Protein AF-0000000066398160 (afdb_homodimer)

InterPro domains:
  IPR003113 Phosphatidylinositol 3-kinase, adaptor-binding domain [PF02192] (33-107)
  IPR003113 Phosphatidylinositol 3-kinase, adaptor-binding domain [PS51544] (16-105)
  IPR003113 Phosphatidylinositol 3-kinase, adaptor-binding domain [SM00143] (31-108)

pLDDT: mean 85.49, std 17.82, range [23.14, 98.69]

Solvent-accessible surface area (backbone atoms only — not comparable to full-atom values): 13060 Å² total; per-residue (Å²): 125,77,83,71,57,43,56,55,59,55,77,72,56,47,78,84,53,63,53,41,68,30,40,36,39,42,82,82,32,39,45,51,75,49,72,39,51,37,78,38,23,45,53,59,47,49,52,54,50,52,65,57,40,65,80,40,85,68,40,86,75,55,74,61,74,84,39,42,37,43,29,30,39,32,60,57,62,39,84,40,75,49,79,68,38,78,46,28,46,58,75,67,46,47,39,50,60,45,38,33,44,41,68,32,73,72,41,50,53,51,48,55,53,53,71,73,94,126,77,82,72,60,43,56,54,60,53,77,73,56,46,78,84,52,63,52,42,68,31,39,36,39,41,81,82,33,39,46,51,74,50,72,38,50,38,76,38,23,46,54,60,48,49,52,54,49,50,64,55,39,66,79,40,87,67,39,85,74,54,74,62,74,84,40,42,37,44,27,31,40,32,60,57,62,38,83,41,77,51,80,68,37,78,44,28,46,61,76,66,46,46,42,51,62,45,39,34,44,41,68,32,72,72,42,50,52,52,47,55,52,53,70,73,93

Radius of gyration: 18.55 Å; Cα contacts (8 Å, |Δi|>4): 364; chains: 2; bounding box: 58×45×45 Å

Structure (mmCIF, N/CA/C/O backbone):
data_AF-0000000066398160-model_v1
#
loop_
_entity.id
_entity.type
_entity.pdbx_description
1 polymer 'Phosphatidylinositol-4,5-bisphosphate 3-kinase catalytic subunit delta'
#
loop_
_atom_site.group_PDB
_atom_site.id
_atom_site.type_symbol
_atom_site.label_atom_id
_atom_site.label_alt_id
_atom_site.label_comp_id
_atom_site.label_asym_id
_atom_site.label_entity_id
_atom_site.label_seq_id
_atom_site.pdbx_PDB_ins_code
_atom_site.Cartn_x
_atom_site.Cartn_y
_atom_site.Cartn_z
_atom_site.occupancy
_atom_site.B_iso_or_equiv
_atom_site.auth_seq_id
_atom_site.auth_comp_id
_atom_site.auth_asym_id
_atom_site.auth_atom_id
_atom_site.pdbx_PDB_model_num
ATOM 1 N N . MET A 1 1 ? -21.719 -19.5 15.914 1 23.14 1 MET A N 1
ATOM 2 C CA . MET A 1 1 ? -21.453 -18.078 15.945 1 23.14 1 MET A CA 1
ATOM 3 C C . MET A 1 1 ? -20.5 -17.672 14.82 1 23.14 1 MET A C 1
ATOM 5 O O . MET A 1 1 ? -19.5 -18.359 14.578 1 23.14 1 MET A O 1
ATOM 9 N N . PRO A 1 2 ? -20.844 -17.047 13.703 1 30.52 2 PRO A N 1
ATOM 10 C CA . PRO A 1 2 ? -19.984 -16.938 12.523 1 30.52 2 PRO A CA 1
ATOM 11 C C . PRO A 1 2 ? -18.594 -16.391 12.852 1 30.52 2 PRO A C 1
ATOM 13 O O . PRO A 1 2 ? -18.422 -15.703 13.859 1 30.52 2 PRO A O 1
ATOM 16 N N . PRO A 1 3 ? -17.516 -17.062 12.641 1 36.56 3 PRO A N 1
ATOM 17 C CA . PRO A 1 3 ? -16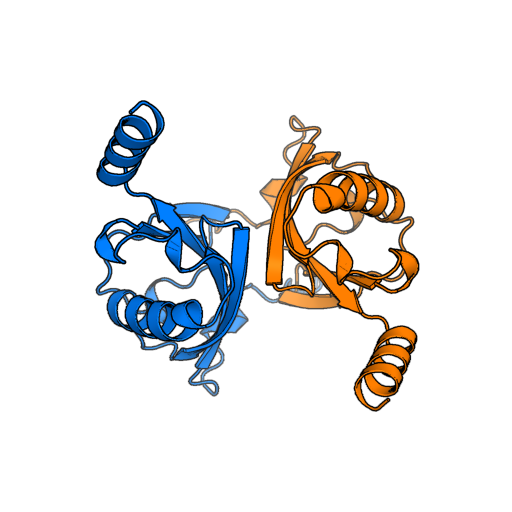.203 -16.594 13.086 1 36.56 3 PRO A CA 1
ATOM 18 C C . PRO A 1 3 ? -16.016 -15.094 12.938 1 36.56 3 PRO A C 1
ATOM 20 O O . PRO A 1 3 ? -16.438 -14.516 11.93 1 36.56 3 PRO A O 1
ATOM 23 N N . GLY A 1 4 ? -16.266 -14.32 13.945 1 35.19 4 GLY A N 1
ATOM 24 C CA . GLY A 1 4 ? -16.234 -12.867 14.086 1 35.19 4 GLY A CA 1
ATOM 25 C C . GLY A 1 4 ? -15.094 -12.211 13.352 1 35.19 4 GLY A C 1
ATOM 26 O O . GLY A 1 4 ? -13.953 -12.68 13.422 1 35.19 4 GLY A O 1
ATOM 27 N N . VAL A 1 5 ? -15.281 -11.797 12.148 1 43.28 5 VAL A N 1
ATOM 28 C CA . VAL A 1 5 ? -14.336 -10.953 11.43 1 43.28 5 VAL A CA 1
ATOM 29 C C . VAL A 1 5 ? -13.672 -9.977 12.398 1 43.28 5 VAL A C 1
ATOM 31 O O . VAL A 1 5 ? -14.359 -9.234 13.109 1 43.28 5 VAL A O 1
ATOM 34 N N . ASP A 1 6 ? -12.734 -10.383 13.133 1 47.34 6 ASP A N 1
ATOM 35 C CA . ASP A 1 6 ? -11.992 -9.445 13.969 1 47.34 6 ASP A CA 1
ATOM 36 C C . ASP A 1 6 ? -11.812 -8.102 13.273 1 47.34 6 ASP A C 1
ATOM 38 O O . ASP A 1 6 ? -11.336 -8.047 12.133 1 47.34 6 ASP A O 1
ATOM 42 N N . CYS A 1 7 ? -12.672 -7.141 13.5 1 51.47 7 CYS A N 1
ATOM 43 C CA . CYS A 1 7 ? -12.844 -5.797 12.961 1 51.47 7 CYS A CA 1
ATOM 44 C C . CYS A 1 7 ? -11.508 -5.066 12.883 1 51.47 7 CYS A C 1
ATOM 46 O O . CY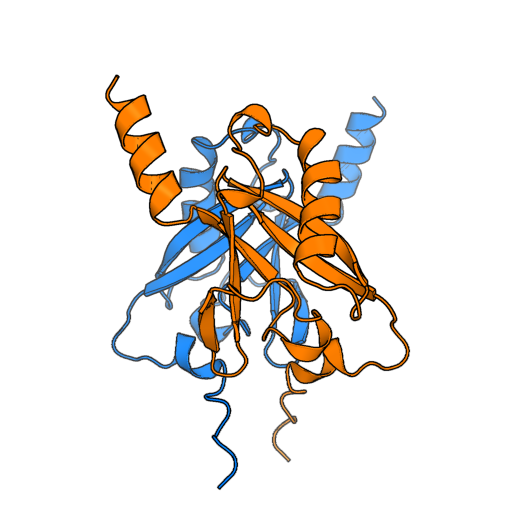S A 1 7 ? -10.648 -5.238 13.75 1 51.47 7 CYS A O 1
ATOM 48 N N . PRO A 1 8 ? -11.156 -4.605 11.688 1 57.38 8 PRO A N 1
ATOM 49 C CA . PRO A 1 8 ? -10.008 -3.723 11.438 1 57.38 8 PRO A CA 1
ATOM 50 C C . PRO A 1 8 ? -9.703 -2.811 12.625 1 57.38 8 PRO A C 1
ATOM 52 O O . PRO A 1 8 ? -8.578 -2.34 12.773 1 57.38 8 PRO A O 1
ATOM 55 N N . MET A 1 9 ? -10.617 -2.764 13.594 1 59.16 9 MET A N 1
ATOM 56 C CA . MET A 1 9 ? -10.492 -1.862 14.734 1 59.16 9 MET A CA 1
ATOM 57 C C . MET A 1 9 ? -9.344 -2.289 15.641 1 59.16 9 MET A C 1
ATOM 59 O O . MET A 1 9 ? -8.805 -1.476 16.391 1 59.16 9 MET A O 1
ATOM 63 N N . GLU A 1 10 ? -8.875 -3.404 15.359 1 64.44 10 GLU A N 1
ATOM 64 C CA . GLU A 1 10 ? -7.902 -3.926 16.312 1 64.44 10 GLU A CA 1
ATOM 65 C C . GLU A 1 10 ? -6.555 -3.232 16.172 1 64.44 10 GLU A C 1
ATOM 67 O O . GLU A 1 10 ? -5.832 -3.043 17.156 1 64.44 10 GLU A O 1
ATOM 72 N N . PHE A 1 11 ? -6.336 -2.684 15.047 1 68.81 11 PHE A N 1
ATOM 73 C CA . PHE A 1 11 ? -5.059 -2.018 14.82 1 68.81 11 PHE A CA 1
ATOM 74 C C . PHE A 1 11 ? -4.93 -0.778 15.695 1 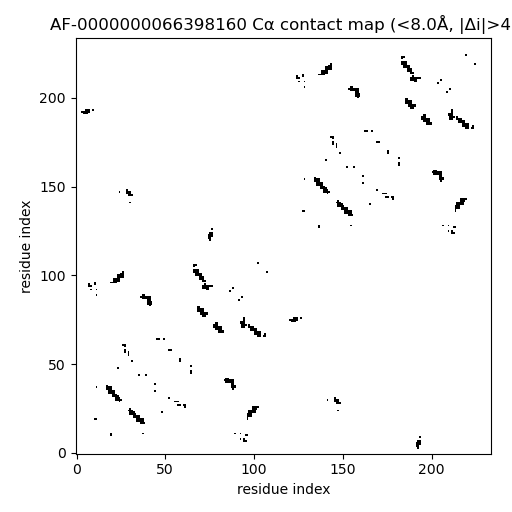68.81 11 PHE A C 1
ATOM 76 O O . PHE A 1 11 ? -3.824 -0.418 16.109 1 68.81 11 PHE A O 1
ATOM 83 N N . TRP A 1 12 ? -6.023 -0.269 15.992 1 77.38 12 TRP A N 1
ATOM 84 C CA . TRP A 1 12 ? -5.969 1.037 16.641 1 77.38 12 TRP A CA 1
ATOM 85 C C . TRP A 1 12 ? -6.352 0.931 18.109 1 77.38 12 TRP A C 1
ATOM 87 O O . TRP A 1 12 ? -6.168 1.882 18.875 1 77.38 12 TRP A O 1
ATOM 97 N N . THR A 1 13 ? -6.816 -0.193 18.422 1 70 13 THR A N 1
ATOM 98 C CA . THR A 1 13 ? -7.32 -0.305 19.781 1 70 13 THR A CA 1
ATOM 99 C C . THR A 1 13 ? -6.289 -0.974 20.688 1 70 13 THR A C 1
ATOM 101 O O . THR A 1 13 ? -6.449 -1.001 21.906 1 70 13 THR A O 1
ATOM 104 N N . LYS A 1 14 ? -5.336 -1.626 20.016 1 61.81 14 LYS A N 1
ATOM 105 C CA . LYS A 1 14 ? -4.418 -2.312 20.922 1 61.81 14 LYS A CA 1
ATOM 106 C C . LYS A 1 14 ? -3.688 -1.322 21.828 1 61.81 14 LYS A C 1
ATOM 108 O O . LYS A 1 14 ? -2.848 -0.551 21.359 1 61.81 14 LYS A O 1
ATOM 113 N N . GLU A 1 15 ? -4.191 -1.085 22.891 1 61.28 15 GLU A N 1
ATOM 114 C CA . GLU A 1 15 ? -3.781 -0.135 23.922 1 61.28 15 GLU A CA 1
ATOM 115 C C . GLU A 1 15 ? -2.289 -0.251 24.219 1 61.28 15 GLU A C 1
ATOM 117 O O . GLU A 1 15 ? -1.632 0.746 24.531 1 61.28 15 GLU A O 1
ATOM 122 N N . GLU A 1 16 ? -1.81 -1.465 23.969 1 64.62 16 GLU A N 1
ATOM 123 C CA . GLU A 1 16 ? -0.437 -1.633 24.438 1 64.62 16 GLU A CA 1
ATOM 124 C C . GLU A 1 16 ? 0.563 -1.104 23.406 1 64.62 16 GLU A C 1
ATOM 126 O O . GLU A 1 16 ? 1.697 -0.767 23.766 1 64.62 16 GLU A O 1
ATOM 131 N N . SER A 1 17 ? 0.017 -0.862 22.25 1 67.38 17 SER A N 1
ATOM 132 C CA . SER A 1 17 ? 1.013 -0.489 21.25 1 67.38 17 SER A CA 1
ATOM 133 C C . SER A 1 17 ? 0.981 1.01 20.969 1 67.38 17 SER A C 1
ATOM 135 O O . SER A 1 17 ? -0.064 1.56 20.609 1 67.38 17 SER A O 1
ATOM 137 N N . GLN A 1 18 ? 2.064 1.646 21.344 1 85.88 18 GLN A N 1
ATOM 138 C CA . GLN A 1 18 ? 2.209 3.084 21.141 1 85.88 18 GLN A CA 1
ATOM 139 C C . GLN A 1 18 ? 2.502 3.404 19.672 1 85.88 18 GLN A C 1
ATOM 141 O O . GLN A 1 18 ? 2.332 4.543 19.234 1 85.88 18 GLN A O 1
ATOM 146 N N . SER A 1 19 ? 2.832 2.383 18.922 1 92.25 19 SER A N 1
ATOM 147 C CA . SER A 1 19 ? 3.152 2.656 17.531 1 92.25 19 SER A CA 1
ATOM 148 C C . SER A 1 19 ? 2.432 1.689 16.594 1 92.25 19 SER A C 1
ATOM 150 O O . SER A 1 19 ? 1.996 0.617 17.016 1 92.25 19 SER A O 1
ATOM 152 N N . VAL A 1 20 ? 2.162 2.117 15.445 1 92.56 20 VAL A N 1
ATOM 153 C CA . VAL A 1 20 ? 1.564 1.32 14.383 1 92.56 20 VAL A CA 1
ATOM 154 C C . VAL A 1 20 ? 2.455 1.363 13.141 1 92.56 20 VAL A C 1
ATOM 156 O O . VAL A 1 20 ? 2.938 2.43 12.758 1 92.56 20 VAL A O 1
ATOM 159 N N . VAL A 1 21 ? 2.678 0.188 12.562 1 94.31 21 VAL A N 1
ATOM 160 C CA . VAL A 1 21 ? 3.447 0.142 11.32 1 94.31 21 VAL A CA 1
ATOM 161 C C . VAL A 1 21 ? 2.576 0.604 10.156 1 94.31 21 VAL A C 1
ATOM 163 O O . VAL A 1 21 ? 1.496 0.057 9.922 1 94.31 21 VAL A O 1
ATOM 166 N N . VAL A 1 22 ? 3.064 1.591 9.445 1 96.12 22 VAL A N 1
ATOM 167 C CA . VAL A 1 22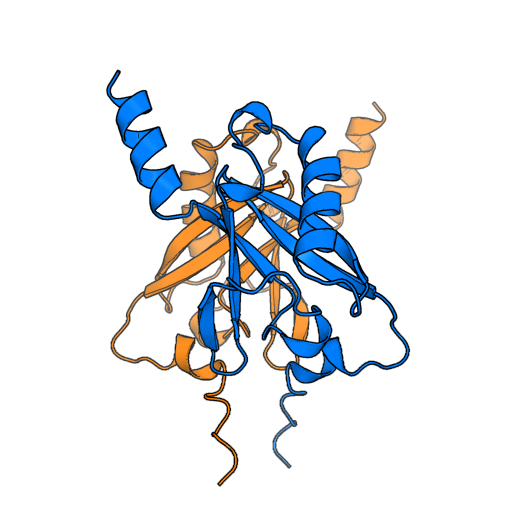 ? 2.264 2.232 8.406 1 96.12 22 VAL A CA 1
ATOM 168 C C . VAL A 1 22 ? 2.963 2.098 7.059 1 96.12 22 VAL A C 1
ATOM 170 O O . VAL A 1 22 ? 4.18 2.27 6.961 1 96.12 22 VAL A O 1
ATOM 173 N N . ASP A 1 23 ? 2.229 1.769 6.008 1 97.19 23 ASP A N 1
ATOM 174 C CA . ASP A 1 23 ? 2.707 1.874 4.633 1 97.19 23 ASP A CA 1
ATOM 175 C C . ASP A 1 23 ? 2.412 3.256 4.055 1 97.19 23 ASP A C 1
ATOM 177 O O . ASP A 1 23 ? 1.266 3.709 4.066 1 97.19 23 ASP A O 1
ATOM 181 N N . PHE A 1 24 ? 3.445 3.85 3.598 1 98.69 24 PHE A N 1
ATOM 182 C CA . PHE A 1 24 ? 3.316 5.133 2.918 1 98.69 24 PHE A CA 1
ATOM 183 C C . PHE A 1 24 ? 3.543 4.977 1.419 1 98.69 24 PHE A C 1
ATOM 185 O O . PHE A 1 24 ? 4.617 4.547 0.989 1 98.69 24 PHE A O 1
ATOM 192 N N . LEU A 1 25 ? 2.557 5.359 0.654 1 98.38 25 LEU A N 1
ATOM 193 C CA . LEU A 1 25 ? 2.682 5.285 -0.798 1 98.38 25 LEU A CA 1
ATOM 194 C C . LEU A 1 25 ? 2.906 6.668 -1.396 1 98.38 25 LEU A C 1
ATOM 196 O O . LEU A 1 25 ? 2.033 7.535 -1.315 1 98.38 25 LEU A O 1
ATOM 200 N N . LEU A 1 26 ? 4.016 6.777 -2.004 1 98.12 26 LEU A N 1
ATOM 201 C CA . LEU A 1 26 ? 4.406 8.07 -2.551 1 98.12 26 LEU A CA 1
ATOM 202 C C . LEU A 1 26 ? 3.977 8.195 -4.008 1 98.12 26 LEU A C 1
ATOM 204 O O . LEU A 1 26 ? 3.863 7.195 -4.715 1 98.12 26 LEU A O 1
ATOM 208 N N . PRO A 1 27 ? 3.803 9.422 -4.43 1 95.56 27 PRO A N 1
ATOM 209 C CA . PRO A 1 27 ? 3.357 9.617 -5.812 1 95.56 27 PRO A CA 1
ATOM 210 C C . PRO A 1 27 ? 4.426 9.234 -6.836 1 95.56 27 PRO A C 1
ATOM 212 O O . PRO A 1 27 ? 4.125 9.102 -8.023 1 95.56 27 PRO A O 1
ATOM 215 N N . THR A 1 28 ? 5.637 8.938 -6.414 1 94.38 28 THR A N 1
ATOM 216 C CA . THR A 1 28 ? 6.742 8.586 -7.297 1 94.38 28 THR A CA 1
ATOM 217 C C . THR A 1 28 ? 6.777 7.086 -7.559 1 94.38 28 THR A C 1
ATOM 219 O O . THR A 1 28 ? 7.617 6.602 -8.32 1 94.38 28 THR A O 1
ATOM 222 N N . GLY A 1 29 ? 5.941 6.363 -6.93 1 95.31 29 GLY A N 1
ATOM 223 C CA . GLY A 1 29 ? 5.914 4.922 -7.102 1 95.31 29 GLY A CA 1
ATOM 224 C C . GLY A 1 29 ? 6.703 4.18 -6.039 1 95.31 29 GLY A C 1
ATOM 225 O O . GLY A 1 29 ? 6.801 2.951 -6.07 1 95.31 29 GLY A O 1
ATOM 226 N N . VAL A 1 30 ? 7.324 4.887 -5.125 1 97.44 30 VAL A N 1
ATOM 227 C CA . VAL A 1 30 ? 8.078 4.34 -4.004 1 97.44 30 VAL A CA 1
ATOM 228 C C . VAL A 1 30 ? 7.18 4.223 -2.779 1 97.44 30 VAL A C 1
ATOM 230 O O . VAL A 1 30 ? 6.316 5.078 -2.551 1 97.44 30 VAL A O 1
ATOM 233 N N . TYR A 1 31 ? 7.398 3.203 -1.985 1 97.94 31 TYR A N 1
ATOM 234 C CA . TYR A 1 31 ? 6.684 3.16 -0.714 1 97.94 31 TYR A CA 1
ATOM 235 C C . TYR A 1 31 ? 7.641 2.896 0.441 1 97.94 31 TYR A C 1
ATOM 237 O O . TYR A 1 31 ? 8.719 2.334 0.244 1 97.94 31 TYR A O 1
ATOM 245 N N . LEU A 1 32 ? 7.316 3.379 1.595 1 97.88 32 LEU A N 1
ATOM 246 C CA . LEU A 1 32 ? 8.047 3.172 2.842 1 97.88 32 LEU A CA 1
ATOM 247 C C . LEU A 1 32 ? 7.152 2.512 3.889 1 97.88 32 LEU A C 1
ATOM 249 O O . LEU A 1 32 ? 5.926 2.631 3.83 1 97.88 32 LEU A O 1
ATOM 253 N N . ASN A 1 33 ? 7.711 1.779 4.742 1 97.06 33 ASN A N 1
ATOM 254 C CA . ASN A 1 33 ? 7.035 1.047 5.812 1 97.06 33 ASN A CA 1
ATOM 255 C C . ASN A 1 33 ? 7.762 1.206 7.145 1 97.06 33 ASN A C 1
ATOM 257 O O . ASN A 1 33 ? 8.859 0.682 7.324 1 97.06 33 ASN A O 1
ATOM 261 N N . PHE A 1 34 ? 7.156 1.971 8.086 1 96.5 34 PHE A N 1
ATOM 262 C CA . PHE A 1 34 ? 7.832 2.178 9.359 1 96.5 34 PHE A CA 1
ATOM 263 C C . PHE A 1 34 ? 6.828 2.498 10.461 1 96.5 34 PHE A C 1
ATOM 265 O O . PHE A 1 34 ? 5.688 2.869 10.18 1 96.5 34 PHE A O 1
ATOM 272 N N . PRO A 1 35 ? 7.211 2.277 11.68 1 96.12 35 PRO A N 1
ATOM 273 C CA . PRO A 1 35 ? 6.309 2.557 12.797 1 96.12 35 PRO A CA 1
ATOM 274 C C . PRO A 1 35 ? 6.074 4.051 13.008 1 96.12 35 PRO A C 1
ATOM 276 O O . PRO A 1 35 ? 6.988 4.855 12.82 1 96.12 35 PRO A O 1
ATOM 279 N N . VAL A 1 36 ? 4.883 4.41 13.359 1 95.81 36 VAL A N 1
ATOM 280 C CA . VAL A 1 36 ? 4.469 5.77 13.695 1 95.81 36 VAL A CA 1
ATOM 281 C C . VAL A 1 36 ? 3.674 5.762 15 1 95.81 36 VAL A C 1
ATOM 283 O O . VAL A 1 36 ? 2.883 4.848 15.242 1 95.81 36 VAL A O 1
ATOM 286 N N . SER A 1 37 ? 3.904 6.742 15.734 1 94.5 37 SER A N 1
ATOM 287 C CA . SER A 1 37 ? 3.084 6.867 16.938 1 94.5 37 SER A CA 1
ATOM 288 C C . SER A 1 37 ? 1.609 7.035 16.578 1 94.5 37 SER A C 1
ATOM 290 O O . SER A 1 37 ? 1.261 7.84 15.711 1 94.5 37 SER A O 1
ATOM 292 N N . ARG A 1 38 ? 0.758 6.336 17.312 1 92.94 38 ARG A N 1
ATOM 293 C CA . ARG A 1 38 ? -0.679 6.461 17.094 1 92.94 38 ARG A CA 1
ATOM 294 C C . ARG A 1 38 ? -1.166 7.863 17.438 1 92.94 38 ARG A C 1
ATOM 296 O O . ARG A 1 38 ? -2.166 8.336 16.891 1 92.94 38 ARG A O 1
ATOM 303 N N . ASN A 1 39 ? -0.384 8.539 18.281 1 94 39 ASN A N 1
ATOM 304 C CA . ASN A 1 39 ? -0.779 9.859 18.766 1 94 39 ASN A CA 1
ATOM 305 C C . ASN A 1 39 ? -0.191 10.977 17.906 1 94 39 ASN A C 1
ATOM 307 O O . ASN A 1 39 ? -0.471 12.156 18.141 1 94 39 ASN A O 1
ATOM 311 N N . ALA A 1 40 ? 0.604 10.609 16.906 1 96.5 40 ALA A N 1
ATOM 312 C CA . ALA A 1 40 ? 1.174 11.633 16.031 1 96.5 40 ALA A CA 1
ATOM 313 C C . ALA A 1 40 ? 0.109 12.219 15.109 1 96.5 40 ALA A C 1
ATOM 315 O O . ALA A 1 40 ? -0.757 11.492 14.617 1 96.5 40 ALA A O 1
ATOM 316 N N . ASN A 1 41 ? 0.164 13.461 14.914 1 98.12 41 ASN A N 1
ATOM 317 C CA . ASN A 1 41 ? -0.723 14.055 13.922 1 98.12 41 ASN A CA 1
ATOM 318 C C . ASN A 1 41 ? -0.129 13.969 12.516 1 98.12 41 ASN A C 1
ATOM 320 O O . ASN A 1 41 ? 1.039 13.617 12.352 1 98.12 41 ASN A O 1
ATOM 324 N N . LEU A 1 42 ? -0.88 14.336 11.539 1 98.5 42 LEU A N 1
ATOM 325 C CA . LEU A 1 42 ? -0.498 14.133 10.148 1 98.5 42 LEU A CA 1
ATOM 326 C C . LEU A 1 42 ? 0.668 15.039 9.766 1 98.5 42 LEU A C 1
ATOM 328 O O . LEU A 1 42 ? 1.514 14.656 8.953 1 98.5 42 LEU A O 1
ATOM 332 N N . SER A 1 43 ? 0.733 16.172 10.367 1 98.31 43 SER A N 1
ATOM 333 C CA . SER A 1 43 ? 1.834 17.078 10.086 1 98.31 43 SER A CA 1
ATOM 334 C C . SER A 1 43 ? 3.166 16.516 10.555 1 98.31 43 SER A C 1
ATOM 336 O O . SER A 1 43 ? 4.16 16.547 9.828 1 98.31 43 SER A O 1
ATOM 338 N N . THR A 1 44 ? 3.143 15.992 11.75 1 98.25 44 THR A N 1
ATOM 339 C CA . THR A 1 44 ? 4.34 15.359 12.297 1 98.25 44 THR A CA 1
ATOM 340 C C . THR A 1 44 ? 4.723 14.133 11.484 1 98.25 44 THR A C 1
ATOM 342 O O . THR A 1 44 ? 5.902 13.898 11.219 1 98.25 44 THR A O 1
ATOM 345 N N . ILE A 1 45 ? 3.756 13.391 11.094 1 98.44 45 ILE A N 1
ATOM 346 C CA . ILE A 1 45 ? 3.992 12.18 10.312 1 98.44 45 ILE A CA 1
ATOM 347 C C . ILE A 1 45 ? 4.613 12.547 8.969 1 98.44 45 ILE A C 1
ATOM 349 O O . ILE A 1 45 ? 5.531 11.875 8.5 1 98.44 45 ILE A O 1
ATOM 353 N N . LYS A 1 46 ? 4.07 13.523 8.438 1 98.31 46 LYS A N 1
ATOM 354 C CA . LYS A 1 46 ? 4.613 13.984 7.16 1 98.31 46 LYS A CA 1
ATOM 355 C C . LYS A 1 46 ? 6.086 14.359 7.293 1 98.31 46 LYS A C 1
ATOM 357 O O . LYS A 1 46 ? 6.887 14.062 6.406 1 98.31 46 LYS A O 1
ATOM 362 N N . GLN A 1 47 ? 6.484 14.992 8.375 1 97.94 47 GLN A N 1
ATOM 363 C CA . GLN A 1 47 ? 7.871 15.367 8.625 1 97.94 47 GLN A CA 1
ATOM 364 C C . GLN A 1 47 ? 8.766 14.133 8.703 1 97.94 47 GLN A C 1
ATOM 366 O O . GLN A 1 47 ? 9.844 14.094 8.109 1 97.94 47 GLN A O 1
ATOM 371 N N . VAL A 1 48 ? 8.367 13.188 9.406 1 98.31 48 VAL A N 1
ATOM 372 C CA . VAL A 1 48 ? 9.133 11.953 9.547 1 98.31 48 VAL A CA 1
ATOM 373 C C . VAL A 1 48 ? 9.242 11.258 8.188 1 98.31 48 VAL A C 1
ATOM 375 O O . VAL A 1 48 ? 10.305 10.758 7.824 1 98.31 48 VAL A O 1
ATOM 378 N N . LEU A 1 49 ? 8.156 11.227 7.473 1 98.62 49 LEU A N 1
ATOM 379 C CA . LEU A 1 49 ? 8.125 10.594 6.156 1 98.62 49 LEU A CA 1
ATOM 380 C C . LEU A 1 49 ? 9.125 11.258 5.215 1 98.62 49 LEU A C 1
ATOM 382 O O . LEU A 1 49 ? 9.867 10.57 4.504 1 98.62 49 LEU A O 1
ATOM 386 N N . TRP A 1 50 ? 9.148 12.516 5.23 1 98.44 50 TRP A N 1
ATOM 387 C CA . TRP A 1 50 ? 10.055 13.227 4.328 1 98.44 50 TRP A CA 1
ATOM 388 C C . TRP A 1 50 ? 11.508 12.992 4.715 1 98.44 50 TRP A C 1
ATOM 390 O O . TRP A 1 50 ? 12.375 12.883 3.85 1 98.44 50 TRP A O 1
ATOM 400 N N . HIS A 1 51 ? 11.758 12.953 5.977 1 98.25 51 HIS A N 1
ATOM 401 C CA . HIS A 1 51 ? 13.109 12.656 6.453 1 98.25 51 HIS A CA 1
ATOM 402 C C . HIS A 1 51 ? 13.578 11.297 5.957 1 98.25 51 HIS A C 1
ATOM 404 O O . HIS A 1 51 ? 14.727 11.156 5.523 1 98.25 51 HIS A O 1
ATOM 410 N N . ARG A 1 52 ? 12.727 10.367 5.906 1 97.5 52 ARG A N 1
ATOM 411 C CA . ARG A 1 52 ? 13.078 9.016 5.473 1 97.5 52 ARG A CA 1
ATOM 412 C C . ARG A 1 52 ? 13.125 8.93 3.951 1 97.5 52 ARG A C 1
ATOM 414 O O . ARG A 1 52 ? 13.984 8.242 3.391 1 97.5 52 ARG A O 1
ATOM 421 N N . ALA A 1 53 ? 12.195 9.609 3.352 1 97.69 53 ALA A N 1
ATOM 422 C CA . ALA A 1 53 ? 12.086 9.57 1.896 1 97.69 53 ALA A CA 1
ATOM 423 C C . ALA A 1 53 ? 13.352 10.125 1.237 1 97.69 53 ALA A C 1
ATOM 425 O O . ALA A 1 53 ? 13.695 9.734 0.117 1 97.69 53 ALA A O 1
ATOM 426 N N . GLN A 1 54 ? 14 10.961 1.968 1 96.06 54 GLN A N 1
ATOM 427 C CA . GLN A 1 54 ? 15.172 11.609 1.401 1 96.06 54 GLN A CA 1
ATOM 428 C C . GLN A 1 54 ? 16.25 10.586 1.051 1 96.06 54 GLN A C 1
ATOM 430 O O . GLN A 1 54 ? 17.125 10.852 0.218 1 96.06 54 GLN A O 1
ATOM 435 N N . TYR A 1 55 ? 16.219 9.383 1.528 1 95.56 55 TYR A N 1
ATOM 436 C CA . TYR A 1 55 ? 17.219 8.344 1.297 1 95.56 55 TYR A CA 1
ATOM 437 C C . TYR A 1 55 ? 16.719 7.34 0.264 1 95.56 55 TYR A C 1
ATOM 439 O O . TYR A 1 55 ? 17.422 6.371 -0.05 1 95.56 55 TYR A O 1
ATOM 447 N N . GLU A 1 56 ? 15.531 7.531 -0.2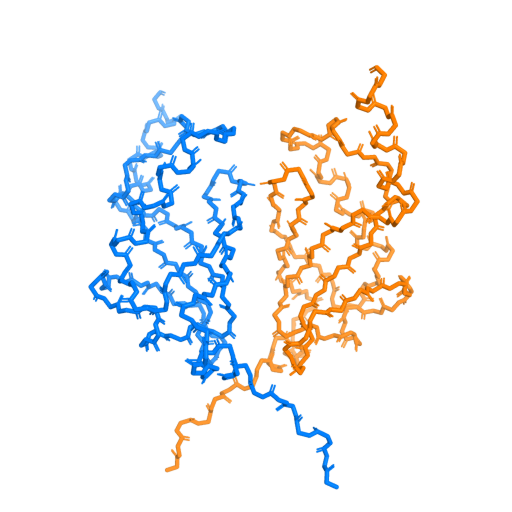81 1 93.88 56 GLU A N 1
ATOM 448 C CA . GLU A 1 56 ? 14.93 6.625 -1.255 1 93.88 56 GLU A CA 1
ATOM 449 C C . GLU A 1 56 ? 15.172 7.109 -2.682 1 93.88 56 GLU A C 1
ATOM 451 O O . GLU A 1 56 ? 15.328 8.312 -2.92 1 93.88 56 GLU A O 1
ATOM 456 N N . PRO A 1 57 ? 15.148 6.172 -3.543 1 90.5 57 PRO A N 1
ATOM 457 C CA . PRO A 1 57 ? 15.203 6.586 -4.945 1 90.5 57 PRO A CA 1
ATOM 458 C C . PRO A 1 57 ? 14.055 7.52 -5.328 1 90.5 57 PRO A C 1
ATOM 460 O O . PRO A 1 57 ? 12.961 7.426 -4.758 1 90.5 57 PRO A O 1
ATOM 463 N N . LEU A 1 58 ? 14.359 8.5 -6.195 1 92.5 58 LEU A N 1
ATOM 464 C CA . LEU A 1 58 ? 13.367 9.375 -6.812 1 92.5 58 LEU A CA 1
ATOM 465 C C . LEU A 1 58 ? 12.891 10.438 -5.832 1 92.5 58 LEU A C 1
ATOM 467 O O . LEU A 1 58 ? 11.875 11.094 -6.066 1 92.5 58 LEU A O 1
ATOM 471 N N . PHE A 1 59 ? 13.617 10.625 -4.785 1 94.5 59 PHE A N 1
ATOM 472 C CA . PHE A 1 59 ? 13.234 11.68 -3.855 1 94.5 59 PHE A CA 1
ATOM 473 C C . PHE A 1 59 ? 13.219 13.031 -4.547 1 94.5 59 PHE A C 1
ATOM 475 O O . PHE A 1 59 ? 12.383 13.883 -4.246 1 94.5 59 PHE A O 1
ATOM 482 N N . HIS A 1 60 ? 14.086 13.141 -5.453 1 94.31 60 HIS A N 1
ATOM 483 C CA . HIS A 1 60 ? 14.25 14.422 -6.125 1 94.31 60 HIS A CA 1
ATOM 484 C C . HIS A 1 60 ? 13.008 14.781 -6.934 1 94.31 60 HIS A C 1
ATOM 486 O O . HIS A 1 60 ? 12.844 15.93 -7.355 1 94.31 60 HIS A O 1
ATOM 492 N N . MET A 1 61 ? 12.18 13.836 -7.168 1 93.19 61 MET A N 1
ATOM 493 C CA . MET A 1 61 ? 10.961 14.078 -7.938 1 93.19 61 MET A CA 1
ATOM 494 C C . MET A 1 61 ? 9.852 14.625 -7.047 1 93.19 61 MET A C 1
ATOM 496 O O . MET A 1 61 ? 8.828 15.094 -7.539 1 93.19 61 MET A O 1
ATOM 500 N N . LEU A 1 62 ? 9.977 14.547 -5.777 1 94.06 62 LEU A N 1
ATOM 501 C CA . LEU A 1 62 ? 8.969 15.023 -4.844 1 94.06 62 LEU A CA 1
ATOM 502 C C . LEU A 1 62 ? 9.078 16.531 -4.648 1 94.06 62 LEU A C 1
ATOM 504 O O . LEU A 1 62 ? 10.188 17.078 -4.582 1 94.06 62 LEU A O 1
ATOM 508 N N . SER A 1 63 ? 7.965 17.078 -4.617 1 94.19 63 SER A N 1
ATOM 509 C CA . SER A 1 63 ? 7.898 18.469 -4.207 1 94.19 63 SER A CA 1
ATOM 510 C C . SER A 1 63 ? 7.898 18.609 -2.689 1 94.19 63 SER A C 1
ATOM 512 O O . SER A 1 63 ? 8.188 17.641 -1.978 1 94.19 63 SER A O 1
ATOM 514 N N . ASP A 1 64 ? 7.637 19.828 -2.273 1 95 64 ASP A N 1
ATOM 515 C CA . ASP A 1 64 ? 7.555 20.062 -0.836 1 95 64 ASP A CA 1
ATOM 516 C C . ASP A 1 64 ? 6.344 19.359 -0.232 1 95 64 ASP A C 1
ATOM 518 O O . ASP A 1 64 ? 5.328 19.172 -0.903 1 95 64 ASP A O 1
ATOM 522 N N . PRO A 1 65 ? 6.418 19.031 1.06 1 96.38 65 PRO A N 1
ATOM 523 C CA . PRO A 1 65 ? 5.316 18.312 1.72 1 96.38 65 PRO A CA 1
ATOM 524 C C . PRO A 1 65 ? 3.977 19.031 1.553 1 96.38 65 PRO A C 1
ATOM 526 O O . PRO A 1 65 ? 2.93 18.375 1.492 1 96.38 65 PRO A O 1
ATOM 529 N N . GLU A 1 66 ? 4.008 20.297 1.42 1 94.88 66 GLU A N 1
ATOM 530 C CA . GLU A 1 66 ? 2.777 21.078 1.332 1 94.88 66 GLU A CA 1
ATOM 531 C C . GLU A 1 66 ? 2.049 20.812 0.017 1 94.88 66 GLU A C 1
ATOM 533 O O . GLU A 1 66 ? 0.852 21.078 -0.1 1 94.88 66 GLU A O 1
ATOM 538 N N . ALA A 1 67 ? 2.713 20.344 -0.886 1 95.88 67 ALA A N 1
ATOM 539 C CA . ALA A 1 67 ? 2.143 20.078 -2.203 1 95.88 67 ALA A CA 1
ATOM 540 C C . ALA A 1 67 ? 1.336 18.781 -2.195 1 95.88 67 ALA A C 1
ATOM 542 O O . ALA A 1 67 ? 0.653 18.469 -3.172 1 95.88 67 ALA A O 1
ATOM 543 N N . TYR A 1 68 ? 1.359 18.094 -1.081 1 97.44 68 TYR A N 1
ATOM 544 C CA . TYR A 1 68 ? 0.732 16.781 -1.034 1 97.44 68 TYR A CA 1
ATOM 545 C C . TYR A 1 68 ? -0.238 16.672 0.137 1 97.44 68 TYR A C 1
ATOM 547 O O . TYR A 1 68 ? -0.111 17.406 1.121 1 97.44 68 TYR A O 1
ATOM 555 N N . VAL A 1 69 ? -1.176 15.805 -0.035 1 97.94 69 VAL A N 1
ATOM 556 C CA . VAL A 1 69 ? -2.125 15.469 1.021 1 97.94 69 VAL A CA 1
ATOM 557 C C . VAL A 1 69 ? -2.201 13.953 1.188 1 97.94 69 VAL A C 1
ATOM 559 O O . VAL A 1 69 ? -2.107 13.211 0.208 1 97.94 69 VAL A O 1
ATOM 562 N N . PHE A 1 70 ? -2.326 13.5 2.404 1 98.5 70 PHE A N 1
ATOM 563 C CA . PHE A 1 70 ? -2.537 12.07 2.648 1 98.5 70 PHE A CA 1
ATOM 564 C C . PHE A 1 70 ? -3.957 11.664 2.277 1 98.5 70 PHE A C 1
ATOM 566 O O . PHE A 1 70 ? -4.906 12.422 2.506 1 98.5 70 PHE A O 1
ATOM 573 N N . THR A 1 71 ? -4.09 10.492 1.772 1 97.94 71 THR A N 1
ATOM 574 C CA . THR A 1 71 ? -5.379 9.82 1.617 1 97.94 71 THR A CA 1
ATOM 575 C C . THR A 1 71 ? -5.355 8.445 2.27 1 97.94 71 THR A C 1
ATOM 577 O O . THR A 1 71 ? -4.289 7.848 2.436 1 97.94 71 THR A O 1
ATOM 580 N N . CYS A 1 72 ? -6.477 8.047 2.707 1 95.69 72 CYS A N 1
ATOM 581 C CA . CYS A 1 72 ? -6.617 6.703 3.258 1 95.69 72 CYS A CA 1
ATOM 582 C C . CYS A 1 72 ? -8 6.137 2.971 1 95.69 72 CYS A C 1
ATOM 584 O O . CYS A 1 72 ? -8.883 6.852 2.48 1 95.69 72 CYS A O 1
ATOM 586 N N . VAL A 1 73 ? -8.07 4.891 3.078 1 91.5 73 VAL A N 1
ATOM 587 C CA . VAL A 1 73 ? -9.383 4.246 3.057 1 91.5 73 VAL A CA 1
ATOM 588 C C . VAL A 1 73 ? -9.984 4.254 4.461 1 91.5 73 VAL A C 1
ATOM 590 O O . VAL A 1 73 ? -9.391 3.715 5.398 1 91.5 73 VAL A O 1
ATOM 593 N N . ASN A 1 74 ? -11.039 4.832 4.57 1 89.25 74 ASN A N 1
ATOM 594 C CA . ASN A 1 74 ? -11.656 4.953 5.883 1 89.25 74 ASN A CA 1
ATOM 595 C C . ASN A 1 74 ? -12.438 3.693 6.258 1 89.25 74 ASN A C 1
ATOM 597 O O . ASN A 1 74 ? -12.414 2.707 5.52 1 89.25 74 ASN A O 1
ATOM 601 N N . GLN A 1 75 ? -13.117 3.729 7.316 1 83.44 75 GLN A N 1
ATOM 602 C CA . GLN A 1 75 ? -13.781 2.557 7.875 1 83.44 75 GLN A CA 1
ATOM 603 C C . GLN A 1 75 ? -15.016 2.18 7.055 1 83.44 75 GLN A C 1
ATOM 605 O O . GLN A 1 75 ? -15.523 1.064 7.172 1 83.44 75 GLN A O 1
ATOM 610 N N . THR A 1 76 ? -15.461 3.137 6.203 1 80.5 76 THR A N 1
ATOM 611 C CA . THR A 1 76 ? -16.578 2.852 5.309 1 80.5 76 THR A CA 1
ATOM 612 C C . THR A 1 76 ? -16.078 2.422 3.934 1 80.5 76 THR A C 1
ATOM 614 O O . THR A 1 76 ? -16.844 2.412 2.965 1 80.5 76 THR A O 1
ATOM 617 N N . ALA A 1 77 ? -14.734 2.186 3.85 1 78.44 77 ALA A N 1
ATOM 618 C CA . ALA A 1 77 ? -14.094 1.698 2.631 1 78.44 77 ALA A CA 1
ATOM 619 C C . ALA A 1 77 ? -14.133 2.754 1.53 1 78.44 77 ALA A C 1
ATOM 621 O O . ALA A 1 77 ? -14.273 2.424 0.351 1 78.44 77 ALA A O 1
ATOM 622 N N . GLU A 1 78 ? -14.117 3.922 1.932 1 87.25 78 GLU A N 1
ATOM 623 C CA . GLU A 1 78 ? -14.039 5.039 0.997 1 87.25 78 GLU A CA 1
ATOM 624 C C . GLU A 1 78 ? -12.672 5.715 1.055 1 87.25 78 GLU A C 1
ATOM 626 O O . GLU A 1 78 ? -12.07 5.809 2.123 1 87.25 78 GLU A O 1
ATOM 631 N N . GLN A 1 79 ? -12.297 6.086 -0.122 1 90.31 79 GLN A N 1
ATOM 632 C CA . GLN A 1 79 ? -11.078 6.895 -0.163 1 90.31 79 GLN A CA 1
ATOM 633 C C . GLN A 1 79 ? -11.336 8.297 0.385 1 90.31 79 GLN A C 1
ATOM 635 O O . GLN A 1 79 ? -12.289 8.961 -0.021 1 90.31 79 GLN A O 1
ATOM 640 N N . GLN A 1 80 ? -10.453 8.727 1.314 1 95.25 80 GLN A N 1
ATOM 641 C CA . GLN A 1 80 ? -10.625 10.031 1.943 1 95.25 80 GLN A CA 1
ATOM 642 C C . GLN A 1 80 ? -9.328 10.836 1.901 1 95.25 80 GLN A C 1
ATOM 644 O O . GLN A 1 80 ? -8.25 10.305 2.188 1 95.25 80 GLN A O 1
ATOM 649 N N . GLU A 1 81 ? -9.477 12.086 1.502 1 97 81 GLU A N 1
ATOM 650 C CA . GLU A 1 81 ? -8.359 13.016 1.612 1 97 81 GLU A CA 1
ATOM 651 C C . GLU A 1 81 ? -8.289 13.641 3.002 1 97 81 GLU A C 1
ATOM 653 O O . GLU A 1 81 ? -9.297 14.133 3.514 1 97 81 GLU A O 1
ATOM 658 N N . LEU A 1 82 ? -7.18 13.648 3.586 1 97.81 82 LEU A N 1
ATOM 659 C CA . LEU A 1 82 ? -7.008 14.117 4.957 1 97.81 82 LEU A C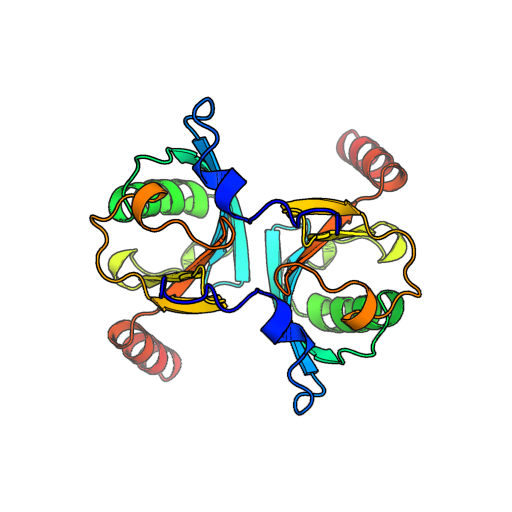A 1
ATOM 660 C C . LEU A 1 82 ? -6.43 15.531 4.977 1 97.81 82 LEU A C 1
ATOM 662 O O . LEU A 1 82 ? -5.238 15.719 5.227 1 97.81 82 LEU A O 1
ATOM 666 N N . GLU A 1 83 ? -7.266 16.469 4.836 1 96.69 83 GLU A N 1
ATOM 667 C CA . GLU A 1 83 ? -6.859 17.875 4.699 1 96.69 83 GLU A CA 1
ATOM 668 C C . GLU A 1 83 ? -6.41 18.453 6.039 1 96.69 83 GLU A C 1
ATOM 670 O O . GLU A 1 83 ? -5.461 19.234 6.094 1 96.69 83 GLU A O 1
ATOM 675 N N . ASP A 1 84 ? -7.145 18.062 7.082 1 97.81 84 ASP A N 1
ATOM 676 C CA . ASP A 1 84 ? -6.789 18.547 8.406 1 97.81 84 ASP A CA 1
ATOM 677 C C . ASP A 1 84 ? -5.59 17.797 8.969 1 97.81 84 ASP A C 1
ATOM 679 O O . ASP A 1 84 ? -5.746 16.75 9.594 1 97.81 84 ASP A O 1
ATOM 683 N N . GLU A 1 85 ? -4.492 18.391 8.906 1 97.94 85 GLU A N 1
ATOM 684 C CA . GLU A 1 85 ? -3.25 17.688 9.234 1 97.94 85 GLU A CA 1
ATOM 685 C C . GLU A 1 85 ? -2.953 17.766 10.727 1 97.94 85 GLU A C 1
ATOM 687 O O . GLU A 1 85 ? -1.92 17.266 11.188 1 97.94 85 GLU A O 1
ATOM 692 N N . GLN A 1 86 ? -3.824 18.375 11.5 1 97.62 86 GLN A N 1
ATOM 693 C CA . GLN A 1 86 ? -3.65 18.406 12.945 1 97.62 86 GLN A CA 1
ATOM 694 C C . GLN A 1 86 ? -4.316 17.203 13.609 1 97.62 86 GLN A C 1
ATOM 696 O O . GLN A 1 86 ? -4.152 16.984 14.805 1 97.62 86 GLN A O 1
ATOM 701 N N . ARG A 1 87 ? -4.965 16.422 12.836 1 97.75 87 ARG A N 1
ATOM 702 C CA . ARG A 1 87 ? -5.617 15.227 13.375 1 97.75 87 ARG A CA 1
ATOM 703 C C . ARG A 1 87 ? -4.598 14.133 13.688 1 97.75 87 ARG A C 1
ATOM 705 O O . ARG A 1 87 ? -3.65 13.93 12.922 1 97.75 87 ARG A O 1
ATOM 712 N N . ARG A 1 88 ? -4.848 13.477 14.773 1 96.19 88 ARG A N 1
ATOM 713 C CA . ARG A 1 88 ? -3.998 12.359 15.172 1 96.19 88 ARG A CA 1
ATOM 714 C C . ARG A 1 88 ? -4.375 11.094 14.414 1 96.19 88 ARG A C 1
ATOM 716 O O . ARG A 1 88 ? -5.543 10.898 14.055 1 96.19 88 ARG A O 1
ATOM 723 N N . LEU A 1 89 ? -3.393 10.25 14.188 1 95.56 89 LEU A N 1
ATOM 724 C CA . LEU A 1 89 ? -3.594 9.008 13.461 1 95.56 89 LEU A CA 1
ATOM 725 C C . LEU A 1 89 ? -4.656 8.148 14.141 1 95.56 89 LEU A C 1
ATOM 727 O O . LEU A 1 89 ? -5.504 7.555 13.469 1 95.56 89 LEU A O 1
ATOM 731 N N . CYS A 1 90 ? -4.656 8.102 15.492 1 92.5 90 CYS A N 1
ATOM 732 C CA . CYS A 1 90 ? -5.594 7.266 16.234 1 92.5 90 CYS A CA 1
ATOM 733 C C . CYS A 1 90 ? -7.012 7.82 16.141 1 92.5 90 CYS A C 1
ATOM 735 O O . CYS A 1 90 ? -7.984 7.09 16.344 1 92.5 90 CYS A O 1
ATOM 737 N N . ASP A 1 91 ? -7.152 9.062 15.898 1 93.38 91 ASP A N 1
ATOM 738 C CA . ASP A 1 91 ? -8.461 9.672 15.719 1 93.38 91 ASP A CA 1
ATOM 739 C C . ASP A 1 91 ? -9 9.43 14.305 1 93.38 91 ASP A C 1
ATOM 741 O O . ASP A 1 91 ? -10.203 9.258 14.117 1 93.38 91 ASP A O 1
ATOM 745 N N . ILE A 1 92 ? -8.133 9.469 13.375 1 94.62 92 ILE A N 1
ATOM 746 C CA . ILE A 1 92 ? -8.5 9.219 11.984 1 94.62 92 ILE A CA 1
ATOM 747 C C . ILE A 1 92 ? -8.898 7.758 11.812 1 94.62 92 ILE A C 1
ATOM 749 O O . ILE A 1 92 ? -9.898 7.453 11.156 1 94.62 92 ILE A O 1
ATOM 753 N N . GLN A 1 93 ? -8.141 6.812 12.305 1 91.69 93 GLN A N 1
ATOM 754 C CA . GLN A 1 93 ? -8.344 5.367 12.297 1 91.69 93 GLN A CA 1
ATOM 755 C C . GLN A 1 93 ? -8.633 4.863 10.891 1 91.69 93 GLN A C 1
ATOM 757 O O . GLN A 1 93 ? -9.719 4.355 10.617 1 91.69 93 GLN A O 1
ATOM 762 N N . PRO A 1 94 ? -7.613 4.949 10 1 92.12 94 PRO A N 1
ATOM 763 C CA . PRO A 1 94 ? -7.82 4.348 8.68 1 92.12 94 PRO A CA 1
ATOM 764 C C . PRO A 1 94 ? -8.219 2.875 8.758 1 92.12 94 PRO A C 1
ATOM 766 O O . PRO A 1 94 ? -7.914 2.203 9.75 1 92.12 94 PRO A O 1
ATOM 769 N N . PHE A 1 95 ? -8.875 2.338 7.824 1 89 95 PHE A N 1
ATOM 770 C CA . PHE A 1 95 ? -9.281 0.937 7.785 1 89 95 PHE A CA 1
ATOM 771 C C . PHE A 1 95 ? -8.07 0.02 7.93 1 89 95 PHE A C 1
ATOM 773 O O . PHE A 1 95 ? -8.133 -0.998 8.625 1 89 95 PHE A O 1
ATOM 780 N N . LEU A 1 96 ? -7.082 0.308 7.254 1 89.56 96 LEU A N 1
ATOM 781 C CA . LEU A 1 96 ? -5.742 -0.252 7.398 1 89.56 96 LEU A CA 1
ATOM 782 C C . LEU A 1 96 ? -4.703 0.854 7.535 1 89.56 96 LEU A C 1
ATOM 784 O O . LEU A 1 96 ? -4.934 1.987 7.109 1 89.56 96 LEU A O 1
ATOM 788 N N . PRO A 1 97 ? -3.615 0.562 8.133 1 92.94 97 PRO A N 1
ATOM 789 C CA . PRO A 1 97 ? -2.576 1.582 8.305 1 92.94 97 PRO A CA 1
ATOM 790 C C . PRO A 1 97 ? -1.786 1.839 7.023 1 92.94 97 PRO A C 1
ATOM 792 O O . PRO A 1 97 ? -0.593 1.533 6.957 1 92.94 97 PRO A O 1
ATOM 795 N N . VAL A 1 98 ? -2.416 2.41 6.062 1 95.44 98 VAL A N 1
ATOM 796 C CA . VAL A 1 98 ? -1.844 2.793 4.773 1 95.44 98 VAL A CA 1
ATOM 797 C C . VAL A 1 98 ? -2.236 4.23 4.441 1 95.44 98 VAL A C 1
ATOM 799 O O . VAL A 1 98 ? -3.418 4.582 4.473 1 95.44 98 VAL A O 1
ATOM 802 N N . LEU A 1 99 ? -1.241 5.004 4.219 1 98.31 99 LEU A N 1
ATOM 803 C CA . LEU A 1 99 ? -1.436 6.387 3.797 1 98.31 99 LEU A CA 1
ATOM 804 C C . LEU A 1 99 ? -0.806 6.637 2.432 1 98.31 99 LEU A C 1
ATOM 806 O O . LEU A 1 99 ? 0.368 6.324 2.217 1 98.31 99 LEU A O 1
ATOM 810 N N . ARG A 1 100 ? -1.612 7.168 1.57 1 98.38 100 ARG A N 1
ATOM 811 C CA . ARG A 1 100 ? -1.128 7.512 0.237 1 98.38 100 ARG A CA 1
ATOM 812 C C . ARG A 1 100 ? -1.011 9.023 0.071 1 98.38 100 ARG A C 1
ATOM 814 O O . ARG A 1 100 ? -1.885 9.773 0.513 1 98.38 100 ARG A O 1
ATOM 821 N N . LEU A 1 101 ? 0.114 9.438 -0.492 1 98.12 101 LEU A N 1
ATOM 822 C CA . LEU A 1 101 ? 0.266 10.852 -0.825 1 98.12 101 LEU A CA 1
ATOM 823 C C . LEU A 1 101 ? -0.288 11.141 -2.215 1 98.12 101 LEU A C 1
ATOM 825 O O . LEU A 1 101 ? 0.027 10.438 -3.176 1 98.12 101 LEU A O 1
ATOM 829 N N . VAL A 1 102 ? -1.069 12.195 -2.256 1 96.81 102 VAL A N 1
ATOM 830 C CA . VAL A 1 102 ? -1.58 12.68 -3.533 1 96.81 102 VAL A CA 1
ATOM 831 C C . VAL A 1 102 ? -1.273 14.172 -3.682 1 96.81 102 VAL A C 1
ATOM 833 O O . VAL A 1 102 ? -1.375 14.93 -2.715 1 96.81 102 VAL A O 1
ATOM 836 N N . ALA A 1 103 ? -0.868 14.516 -4.891 1 95.19 103 ALA A N 1
ATOM 837 C CA . ALA A 1 103 ? -0.599 15.93 -5.137 1 95.19 103 ALA A CA 1
ATOM 838 C C . ALA A 1 103 ? -1.866 16.766 -4.977 1 95.19 103 ALA A C 1
ATOM 840 O O . ALA A 1 103 ? -2.932 16.391 -5.469 1 95.19 103 ALA A O 1
ATOM 841 N N . ARG A 1 104 ? -1.784 17.797 -4.332 1 90.81 104 ARG A N 1
ATOM 842 C CA . ARG A 1 104 ? -2.896 18.734 -4.219 1 90.81 104 ARG A CA 1
ATOM 843 C C . ARG A 1 104 ? -3.201 19.391 -5.562 1 90.81 104 ARG A C 1
ATOM 845 O O . ARG A 1 104 ? -2.338 19.438 -6.441 1 90.81 104 ARG A O 1
ATOM 852 N N . GLU A 1 105 ? -4.426 19.703 -5.758 1 80.94 105 GLU A N 1
ATOM 853 C CA . GLU A 1 105 ? -4.859 20.281 -7.027 1 80.94 105 GLU A CA 1
ATOM 854 C C . GLU A 1 105 ? -3.91 21.391 -7.484 1 80.94 105 GLU A C 1
ATOM 856 O O . GLU A 1 105 ? -3.561 21.469 -8.664 1 80.94 105 GLU A O 1
ATOM 861 N N . GLY A 1 106 ? -3.49 22.234 -6.633 1 70.75 106 GLY A N 1
ATOM 862 C CA . GLY A 1 106 ? -2.57 23.281 -7.012 1 70.75 106 GLY A CA 1
ATOM 863 C C . GLY A 1 106 ? -1.245 22.766 -7.539 1 70.75 106 GLY A C 1
ATOM 864 O O . GLY A 1 106 ? -0.71 23.297 -8.516 1 70.75 106 GLY A O 1
ATOM 865 N N . ASP A 1 107 ? -0.851 21.797 -7.023 1 72.62 107 ASP A N 1
ATOM 866 C CA . ASP A 1 107 ? 0.438 21.234 -7.41 1 72.62 107 ASP A CA 1
ATOM 867 C C . ASP A 1 107 ? 0.321 20.453 -8.719 1 72.62 107 ASP A C 1
ATOM 869 O O . ASP A 1 107 ? 1.261 20.422 -9.516 1 72.62 107 ASP A O 1
ATOM 873 N N . ARG A 1 108 ? -0.792 19.844 -8.906 1 66 108 ARG A N 1
ATOM 874 C CA . ARG A 1 108 ? -1.014 19.109 -10.156 1 66 108 ARG A CA 1
ATOM 875 C C . ARG A 1 108 ? -0.926 20.047 -11.359 1 66 108 ARG A C 1
ATOM 877 O O . ARG A 1 108 ? -0.319 19.703 -12.375 1 66 108 ARG A O 1
ATOM 884 N N . VAL A 1 109 ? -1.401 21.125 -11.047 1 67.62 109 VAL A N 1
ATOM 885 C CA . VAL A 1 109 ? -1.422 22.125 -12.109 1 67.62 109 VAL A CA 1
ATOM 886 C C . VAL A 1 109 ? -0.005 22.641 -12.367 1 67.62 109 VAL A C 1
ATOM 888 O O . VAL A 1 109 ? 0.407 22.781 -13.523 1 67.62 109 VAL A O 1
ATOM 891 N N . LYS A 1 110 ? 0.679 22.812 -11.391 1 65.62 110 LYS A N 1
ATOM 892 C CA . LYS A 1 110 ? 2.043 23.312 -11.523 1 65.62 110 LYS A CA 1
ATOM 893 C C . LYS A 1 110 ? 2.928 22.312 -12.258 1 65.62 110 LYS A C 1
ATOM 895 O O . LYS A 1 110 ? 3.715 22.688 -13.133 1 65.62 110 LYS A O 1
ATOM 900 N N . LYS A 1 111 ? 2.801 21.156 -12.055 1 66.5 111 LYS A N 1
ATOM 901 C CA . LYS A 1 111 ? 3.602 20.109 -12.695 1 66.5 111 LYS A CA 1
ATOM 902 C C . LYS A 1 111 ? 3.244 19.969 -14.172 1 66.5 111 LYS A C 1
ATOM 904 O O . LYS A 1 111 ? 4.121 19.734 -15.008 1 66.5 111 LYS A O 1
ATOM 909 N N . LEU A 1 112 ? 2.064 20.016 -14.453 1 61.34 112 LEU A N 1
ATOM 910 C CA . LEU A 1 112 ? 1.615 19.969 -15.844 1 61.34 112 LEU A CA 1
ATOM 911 C C . LEU A 1 112 ? 2.209 21.125 -16.641 1 61.34 112 LEU A C 1
ATOM 913 O O . LEU A 1 112 ? 2.617 20.938 -17.797 1 61.34 112 LEU A O 1
ATOM 917 N N . ILE A 1 113 ? 2.301 22.141 -15.961 1 57.34 113 ILE A N 1
ATOM 918 C CA . ILE A 1 113 ? 2.865 23.312 -16.609 1 57.34 113 ILE A CA 1
ATOM 919 C C . ILE A 1 113 ? 4.363 23.109 -16.828 1 57.34 113 ILE A C 1
ATOM 921 O O . ILE A 1 113 ? 4.895 23.453 -17.891 1 57.34 113 ILE A O 1
ATOM 925 N N . ASN A 1 114 ? 4.93 22.547 -15.922 1 57.81 114 ASN A N 1
ATOM 926 C CA . ASN A 1 114 ? 6.371 22.359 -16.031 1 57.81 114 ASN A CA 1
ATOM 927 C C . ASN A 1 114 ? 6.719 21.219 -16.984 1 57.81 114 ASN A C 1
ATOM 929 O O . ASN A 1 114 ? 7.812 21.203 -17.562 1 57.81 114 ASN A O 1
ATOM 933 N N . SER A 1 115 ? 5.883 20.25 -17.078 1 58.12 115 SER A N 1
ATOM 934 C CA . SER A 1 115 ? 6.094 19.172 -18.031 1 58.12 115 SER A CA 1
ATOM 935 C C . SER A 1 115 ? 5.953 19.656 -19.469 1 58.12 115 SER A C 1
ATOM 937 O O . SER A 1 115 ? 6.508 19.047 -20.391 1 58.12 115 SER A O 1
ATOM 939 N N . GLN A 1 116 ? 5.148 20.719 -19.641 1 51.66 116 GLN A N 1
ATOM 940 C CA . GLN A 1 116 ? 4.914 21.281 -20.953 1 51.66 116 GLN A CA 1
ATOM 941 C C . GLN A 1 116 ? 6.012 22.281 -21.328 1 51.66 116 GLN A C 1
ATOM 943 O O . GLN A 1 116 ? 6.164 22.625 -22.5 1 51.66 116 GLN A O 1
ATOM 948 N N . ILE A 1 117 ? 6.676 22.594 -20.344 1 42.84 117 ILE A N 1
ATOM 949 C CA . ILE A 1 117 ? 7.734 23.516 -20.719 1 42.84 117 ILE A CA 1
ATOM 950 C C . ILE A 1 117 ? 9.039 22.766 -20.938 1 42.84 117 ILE A C 1
ATOM 952 O O . ILE A 1 117 ? 9.359 21.844 -20.172 1 42.84 117 ILE A O 1
ATOM 956 N N . MET B 1 1 ? -29.25 4.406 14.57 1 24.92 1 MET B N 1
ATOM 957 C CA . MET B 1 1 ? -28.656 3.207 13.984 1 24.92 1 MET B CA 1
ATOM 958 C C . MET B 1 1 ? -27.188 3.438 13.641 1 24.92 1 MET B C 1
ATOM 960 O O . MET B 1 1 ? -26.828 4.48 13.094 1 24.92 1 MET B O 1
ATOM 964 N N . PRO B 1 2 ? -26.172 2.969 14.344 1 30.94 2 PRO B N 1
ATOM 965 C CA . PRO B 1 2 ? -24.797 3.416 14.164 1 30.94 2 PRO B CA 1
ATOM 966 C C . PRO B 1 2 ? -24.344 3.357 12.703 1 30.94 2 PRO B C 1
ATOM 968 O O . PRO B 1 2 ? -24.891 2.59 11.914 1 30.94 2 PRO B O 1
ATOM 971 N N . PRO B 1 3 ? -24 4.453 12.055 1 37.03 3 PRO B N 1
ATOM 972 C CA . PRO B 1 3 ? -23.688 4.418 10.625 1 37.03 3 PRO B CA 1
ATOM 973 C C . PRO B 1 3 ? -22.953 3.141 10.211 1 37.03 3 PRO B C 1
ATOM 975 O O . PRO B 1 3 ? -22.094 2.658 10.945 1 37.03 3 PRO B O 1
ATOM 978 N N . GLY B 1 4 ? -23.609 2.139 9.719 1 35.5 4 GLY B N 1
ATOM 979 C CA . GLY B 1 4 ? -23.172 0.835 9.25 1 35.5 4 GLY B CA 1
ATOM 980 C C . GLY B 1 4 ? -21.828 0.886 8.531 1 35.5 4 GLY B C 1
ATOM 981 O O . GLY B 1 4 ? -21.625 1.741 7.668 1 35.5 4 GLY B O 1
ATOM 982 N N . VAL B 1 5 ? -20.75 0.704 9.211 1 43 5 VAL B N 1
ATOM 983 C CA . VAL B 1 5 ? -19.438 0.517 8.594 1 43 5 VAL B CA 1
ATOM 984 C C . VAL B 1 5 ? -19.578 -0.309 7.316 1 43 5 VAL B C 1
ATOM 986 O O . VAL B 1 5 ? -20.125 -1.42 7.348 1 43 5 VAL B O 1
ATOM 989 N N . ASP B 1 6 ? -20.016 0.253 6.266 1 47.56 6 ASP B N 1
ATOM 990 C CA . ASP B 1 6 ? -20.016 -0.463 4.996 1 47.56 6 ASP B CA 1
ATOM 991 C C . ASP B 1 6 ? -18.797 -1.375 4.871 1 47.56 6 ASP B C 1
ATOM 993 O O . ASP B 1 6 ? -17.672 -0.928 5.043 1 47.56 6 ASP B O 1
ATOM 997 N N . CYS B 1 7 ? -18.922 -2.631 5.219 1 51.66 7 CYS B N 1
ATOM 998 C CA . CYS B 1 7 ? -17.984 -3.736 5.301 1 51.66 7 CYS B CA 1
ATOM 999 C C . CYS B 1 7 ? -17.109 -3.793 4.055 1 51.66 7 CYS B C 1
ATOM 1001 O O . CYS B 1 7 ? -17.562 -3.488 2.953 1 51.66 7 CYS B O 1
ATOM 1003 N N . PRO B 1 8 ? -15.781 -3.766 4.266 1 57.25 8 PRO B N 1
ATOM 1004 C CA . PRO B 1 8 ? -14.781 -4 3.227 1 57.25 8 PRO B CA 1
ATOM 1005 C C . PRO B 1 8 ? -15.273 -4.953 2.139 1 57.25 8 PRO B C 1
ATOM 1007 O O . PRO B 1 8 ? -14.758 -4.93 1.015 1 57.25 8 PRO B O 1
ATOM 1010 N N . MET B 1 9 ? -16.406 -5.602 2.402 1 58.69 9 MET B N 1
ATOM 1011 C CA . MET B 1 9 ? -16.922 -6.609 1.483 1 58.69 9 MET B CA 1
ATOM 1012 C C . MET B 1 9 ? -17.406 -5.969 0.186 1 58.69 9 MET B C 1
ATOM 1014 O O . MET B 1 9 ? -17.484 -6.637 -0.846 1 58.69 9 MET B O 1
ATOM 1018 N N . GLU B 1 10 ? -17.453 -4.73 0.213 1 63.66 10 GLU B N 1
ATOM 1019 C CA . GLU B 1 10 ? -18.078 -4.098 -0.944 1 63.66 10 GLU B CA 1
ATOM 1020 C C . GLU B 1 10 ? -17.141 -4.094 -2.148 1 63.66 10 GLU B C 1
ATOM 1022 O O . GLU B 1 10 ? -17.594 -4.191 -3.293 1 63.66 10 GLU B O 1
ATOM 1027 N N . PHE B 1 11 ? -15.898 -4.223 -1.883 1 68.19 11 PHE B N 1
ATOM 1028 C CA . PHE B 1 11 ? -14.938 -4.207 -2.982 1 68.19 11 PHE B CA 1
ATOM 1029 C C . PHE B 1 11 ? -15.102 -5.441 -3.859 1 68.19 11 PHE B C 1
ATOM 1031 O O . PHE B 1 11 ? -14.867 -5.387 -5.066 1 68.19 11 PHE B O 1
ATOM 1038 N N . TRP B 1 12 ? -15.562 -6.414 -3.246 1 76.69 12 TRP B N 1
ATOM 1039 C CA . TRP B 1 12 ? -15.547 -7.688 -3.959 1 76.69 12 TRP B CA 1
ATOM 1040 C C . TRP B 1 12 ? -16.953 -8.102 -4.383 1 76.69 12 TRP B C 1
ATOM 1042 O O . TRP B 1 12 ? -17.125 -9.039 -5.164 1 76.69 12 TRP B O 1
ATOM 1052 N N . THR B 1 13 ? -17.844 -7.387 -3.869 1 69.56 13 THR B N 1
ATOM 1053 C CA . THR B 1 13 ? -19.203 -7.824 -4.133 1 69.56 13 THR B CA 1
ATOM 1054 C C . THR B 1 13 ? -19.812 -7.012 -5.27 1 69.56 13 THR B C 1
ATOM 1056 O O . THR B 1 13 ? -20.906 -7.34 -5.762 1 69.56 13 THR B O 1
ATOM 1059 N N . LYS B 1 14 ? -19.172 -5.887 -5.543 1 61.47 14 LYS B N 1
ATOM 1060 C CA . LYS B 1 14 ? -19.844 -5.113 -6.586 1 61.47 14 LYS B CA 1
ATOM 1061 C C . LYS B 1 14 ? -19.906 -5.891 -7.898 1 61.47 14 LYS B C 1
ATOM 1063 O O . LYS B 1 14 ? -18.875 -6.121 -8.539 1 61.47 14 LYS B O 1
ATOM 1068 N N . GLU B 1 15 ? -20.891 -6.559 -8.078 1 61.25 15 GLU B N 1
ATOM 1069 C CA . GLU B 1 15 ? -21.203 -7.469 -9.172 1 61.25 15 GLU B CA 1
ATOM 1070 C C . GLU B 1 15 ? -20.906 -6.828 -10.523 1 61.25 15 GLU B C 1
ATOM 1072 O O . GLU B 1 15 ? -20.5 -7.516 -11.469 1 61.25 15 GLU B O 1
ATOM 1077 N N . GLU B 1 16 ? -20.984 -5.5 -10.508 1 64.12 16 GLU B N 1
ATOM 1078 C CA . GLU B 1 16 ? -20.906 -4.906 -11.836 1 64.12 16 GLU B CA 1
ATOM 1079 C C . GLU B 1 16 ? -19.453 -4.719 -12.266 1 64.12 16 GLU B C 1
ATOM 1081 O O . GLU B 1 16 ? -19.156 -4.629 -13.453 1 64.12 16 GLU B O 1
ATOM 1086 N N . SER B 1 17 ? -18.609 -4.883 -11.281 1 67.25 17 SER B N 1
ATOM 1087 C CA . SER B 1 17 ? -17.234 -4.562 -11.68 1 67.25 17 SER B CA 1
ATOM 1088 C C . SER B 1 17 ? -16.406 -5.828 -11.867 1 67.25 17 SER B C 1
ATOM 1090 O O . SER B 1 17 ? -16.297 -6.645 -10.945 1 67.25 17 SER B O 1
ATOM 1092 N N . GLN B 1 18 ? -16.047 -6.059 -13.102 1 85.88 18 GLN B N 1
ATOM 1093 C CA . GLN B 1 18 ? -15.234 -7.219 -13.453 1 85.88 18 GLN B CA 1
ATOM 1094 C C . GLN B 1 18 ? -13.781 -7.027 -13.031 1 85.88 18 GLN B C 1
ATOM 1096 O O . GLN B 1 18 ? -13.023 -8 -12.93 1 85.88 18 GLN B O 1
ATOM 1101 N N . SER B 1 19 ? -13.445 -5.82 -12.68 1 92.25 19 SER B N 1
ATOM 1102 C CA . SER B 1 19 ? -12.055 -5.594 -12.297 1 92.25 19 SER B CA 1
ATOM 1103 C C . SER B 1 19 ? -11.961 -4.816 -10.992 1 92.25 19 SER B C 1
ATOM 1105 O O . SER B 1 19 ? -12.914 -4.152 -10.586 1 92.25 19 SER B O 1
ATOM 1107 N N . VAL B 1 20 ? -10.953 -5.023 -10.289 1 92.5 20 VAL B N 1
ATOM 1108 C CA . VAL B 1 20 ? -10.625 -4.316 -9.055 1 92.5 20 VAL B CA 1
ATOM 1109 C C . VAL B 1 20 ? -9.242 -3.68 -9.164 1 92.5 20 VAL B C 1
ATOM 1111 O O . VAL B 1 20 ? -8.297 -4.32 -9.625 1 92.5 20 VAL B O 1
ATOM 1114 N N . VAL B 1 21 ? -9.156 -2.416 -8.758 1 94.31 21 VAL B N 1
ATOM 1115 C CA . VAL B 1 21 ? -7.855 -1.755 -8.742 1 94.31 21 VAL B CA 1
ATOM 1116 C C . VAL B 1 21 ? -7.043 -2.234 -7.547 1 94.31 21 VAL B C 1
ATOM 1118 O O . VAL B 1 21 ? -7.496 -2.143 -6.402 1 94.31 21 VAL B O 1
ATOM 1121 N N . VAL B 1 22 ? -5.859 -2.727 -7.828 1 96.12 22 VAL B N 1
ATOM 1122 C CA . VAL B 1 22 ? -5.051 -3.369 -6.797 1 96.12 22 VAL B CA 1
ATOM 1123 C C . VAL B 1 22 ? -3.721 -2.633 -6.648 1 96.12 22 VAL B C 1
ATOM 1125 O O . VAL B 1 22 ? -3.1 -2.256 -7.648 1 96.12 22 VAL B O 1
ATOM 1128 N N . ASP B 1 23 ? -3.281 -2.391 -5.422 1 97.12 23 ASP B N 1
ATOM 1129 C CA . ASP B 1 23 ? -1.917 -1.954 -5.141 1 97.12 23 ASP B CA 1
ATOM 1130 C C . ASP B 1 23 ? -0.987 -3.148 -4.941 1 97.12 23 ASP B C 1
ATOM 1132 O O . ASP B 1 23 ? -1.259 -4.02 -4.113 1 97.12 23 ASP B O 1
ATOM 1136 N N . PHE B 1 24 ? 0.03 -3.141 -5.699 1 98.69 24 PHE B N 1
ATOM 1137 C CA . PHE B 1 24 ? 1.067 -4.156 -5.559 1 98.69 24 PHE B CA 1
ATOM 1138 C C . PHE B 1 24 ? 2.328 -3.561 -4.941 1 98.69 24 PHE B C 1
ATOM 1140 O O . PHE B 1 24 ? 2.92 -2.635 -5.5 1 98.69 24 PHE B O 1
ATOM 1147 N N . LEU B 1 25 ? 2.732 -4.113 -3.832 1 98.38 25 LEU B N 1
ATOM 1148 C CA . LEU B 1 25 ? 3.945 -3.643 -3.172 1 98.38 25 LEU B CA 1
ATOM 1149 C C . LEU B 1 25 ? 5.098 -4.617 -3.395 1 98.38 25 LEU B C 1
ATOM 1151 O O . LEU B 1 25 ? 5.051 -5.758 -2.93 1 98.38 25 LEU B O 1
ATOM 1155 N N . LEU B 1 26 ? 6.082 -4.102 -4.023 1 98.12 26 LEU B N 1
ATOM 1156 C CA . LEU B 1 26 ? 7.219 -4.941 -4.387 1 98.12 26 LEU B CA 1
ATOM 1157 C C . LEU B 1 26 ? 8.305 -4.875 -3.314 1 98.12 26 LEU B C 1
ATOM 1159 O O . LEU B 1 26 ? 8.422 -3.873 -2.609 1 98.12 26 LEU B O 1
ATOM 1163 N N . PRO B 1 27 ? 9.086 -5.926 -3.262 1 95.56 27 PRO B N 1
ATOM 1164 C CA . PRO B 1 27 ? 10.133 -5.945 -2.234 1 95.56 27 PRO B CA 1
ATOM 1165 C C . PRO B 1 27 ? 11.234 -4.918 -2.492 1 95.56 27 PRO B C 1
ATOM 1167 O O . PRO B 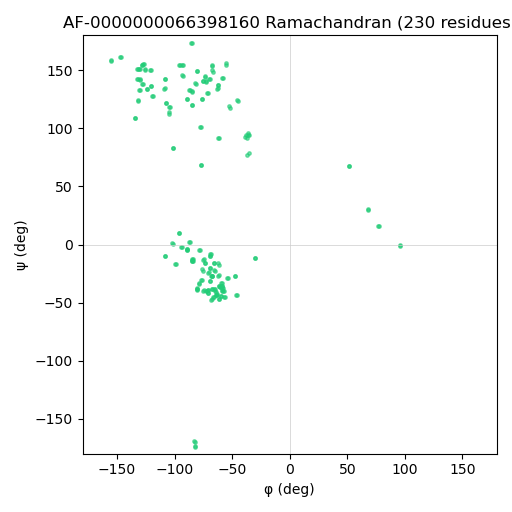1 27 ? 12.039 -4.637 -1.601 1 95.56 27 PRO B O 1
ATOM 1170 N N . THR B 1 28 ? 11.234 -4.262 -3.629 1 94.44 28 THR B N 1
ATOM 1171 C CA . THR B 1 28 ? 12.25 -3.281 -4 1 94.44 28 THR B CA 1
ATOM 1172 C C . THR B 1 28 ? 11.852 -1.887 -3.518 1 94.44 28 THR B C 1
ATOM 1174 O O . THR B 1 28 ? 12.609 -0.927 -3.695 1 94.44 28 THR B O 1
ATOM 1177 N N . GLY B 1 29 ? 10.711 -1.754 -2.975 1 95.31 29 GLY B N 1
ATOM 1178 C CA . GLY B 1 29 ? 10.242 -0.459 -2.51 1 95.31 29 GLY B CA 1
ATOM 1179 C C . GLY B 1 29 ? 9.367 0.26 -3.521 1 95.31 29 GLY B C 1
ATOM 1180 O O . GLY B 1 29 ? 8.93 1.389 -3.283 1 95.31 29 GLY B O 1
ATOM 1181 N N . VAL B 1 30 ? 9.141 -0.331 -4.668 1 97.44 30 VAL B N 1
ATOM 1182 C CA . VAL B 1 30 ? 8.289 0.192 -5.73 1 97.44 30 VAL B CA 1
ATOM 1183 C C . VAL B 1 30 ? 6.879 -0.378 -5.59 1 97.44 30 VAL B C 1
ATOM 1185 O O . VAL B 1 30 ? 6.707 -1.539 -5.211 1 97.44 30 VAL B O 1
ATOM 1188 N N . TYR B 1 31 ? 5.898 0.416 -5.934 1 97.94 31 TYR B N 1
ATOM 1189 C CA . TYR B 1 31 ? 4.555 -0.151 -5.984 1 97.94 31 TYR B CA 1
ATOM 1190 C C . TYR B 1 31 ? 3.867 0.197 -7.301 1 97.94 31 TYR B C 1
ATOM 1192 O O . TYR B 1 31 ? 4.215 1.188 -7.945 1 97.94 31 TYR B O 1
ATOM 1200 N N . LEU B 1 32 ? 2.994 -0.633 -7.75 1 97.88 32 LEU B N 1
ATOM 1201 C CA . LEU B 1 32 ? 2.166 -0.454 -8.938 1 97.88 32 LEU B CA 1
ATOM 1202 C C . LEU B 1 32 ? 0.685 -0.499 -8.578 1 97.88 32 LEU B C 1
ATOM 1204 O O . LEU B 1 32 ? 0.303 -1.101 -7.574 1 97.88 32 LEU B O 1
ATOM 1208 N N . ASN B 1 33 ? -0.098 0.166 -9.297 1 97.06 33 ASN B N 1
ATOM 1209 C CA . ASN B 1 33 ? -1.541 0.271 -9.109 1 97.06 33 ASN B CA 1
ATOM 1210 C C . ASN B 1 33 ? -2.291 0.101 -10.43 1 97.06 33 ASN B C 1
ATOM 1212 O O . ASN B 1 33 ? -2.219 0.964 -11.305 1 97.06 33 ASN B O 1
ATOM 1216 N N . PHE B 1 34 ? -2.992 -1.05 -10.602 1 96.44 34 PHE B N 1
ATOM 1217 C CA . PHE B 1 34 ? -3.693 -1.262 -11.859 1 96.44 34 PHE B CA 1
ATOM 1218 C C . PHE B 1 34 ? -4.859 -2.225 -11.672 1 96.44 34 PHE B C 1
ATOM 1220 O O . PHE B 1 34 ? -4.918 -2.955 -10.68 1 96.44 34 PHE B O 1
ATOM 1227 N N . PRO B 1 35 ? -5.805 -2.178 -12.562 1 96.06 35 PRO B N 1
ATOM 1228 C CA . PRO B 1 35 ? -6.965 -3.064 -12.461 1 96.06 35 PRO B CA 1
ATOM 1229 C C . PRO B 1 35 ? -6.617 -4.523 -12.742 1 96.06 35 PRO B C 1
ATOM 1231 O O . PRO B 1 35 ? -5.781 -4.809 -13.602 1 96.06 35 PRO B O 1
ATOM 1234 N N . VAL B 1 36 ? -7.234 -5.406 -12.023 1 95.81 36 VAL B N 1
ATOM 1235 C CA . VAL B 1 36 ? -7.113 -6.852 -12.188 1 95.81 36 VAL B CA 1
ATOM 1236 C C . VAL B 1 36 ? -8.5 -7.488 -12.195 1 95.81 36 VAL B C 1
ATOM 1238 O O . VAL B 1 36 ? -9.391 -7.066 -11.445 1 95.81 36 VAL B O 1
ATOM 1241 N N . SER B 1 37 ? -8.609 -8.43 -12.984 1 94.5 37 SER B N 1
ATOM 1242 C CA . SER B 1 37 ? -9.867 -9.172 -12.953 1 94.5 37 SER B CA 1
ATOM 1243 C C . SER B 1 37 ? -10.078 -9.844 -11.594 1 94.5 37 SER B C 1
ATOM 1245 O O . SER B 1 37 ? -9.164 -10.477 -11.062 1 94.5 37 SER B O 1
ATOM 1247 N N . ARG B 1 38 ? -11.297 -9.766 -11.102 1 92.94 38 ARG B N 1
ATOM 1248 C CA . ARG B 1 38 ? -11.625 -10.414 -9.836 1 92.94 38 ARG B CA 1
ATOM 1249 C C . ARG B 1 38 ? -11.523 -11.93 -9.961 1 92.94 38 ARG B C 1
ATOM 1251 O O . ARG B 1 38 ? -11.273 -12.625 -8.969 1 92.94 38 ARG B O 1
ATOM 1258 N N . ASN B 1 39 ? -11.625 -12.406 -11.211 1 94 39 ASN B N 1
ATOM 1259 C CA . ASN B 1 39 ? -11.641 -13.844 -11.461 1 94 39 ASN B CA 1
ATOM 1260 C C . ASN B 1 39 ? -10.242 -14.367 -11.781 1 94 39 ASN B C 1
ATOM 1262 O O . ASN B 1 39 ? -10.055 -15.578 -11.953 1 94 39 ASN B O 1
ATOM 1266 N N . ALA B 1 40 ? -9.273 -13.477 -11.836 1 96.56 40 ALA B N 1
ATOM 1267 C CA . ALA B 1 40 ? -7.91 -13.922 -12.109 1 96.56 40 ALA B CA 1
ATOM 1268 C C . ALA B 1 40 ? -7.324 -14.648 -10.906 1 96.56 40 ALA B C 1
ATOM 1270 O O . ALA B 1 40 ? -7.555 -14.258 -9.758 1 96.56 40 ALA B O 1
ATOM 1271 N N . ASN B 1 41 ? -6.613 -15.672 -11.164 1 98.12 41 ASN B N 1
ATOM 1272 C CA . ASN B 1 41 ? -5.895 -16.312 -10.07 1 98.12 41 ASN B CA 1
ATOM 1273 C C . ASN B 1 41 ? -4.543 -15.656 -9.82 1 98.12 41 ASN B C 1
ATOM 1275 O O . ASN B 1 41 ? -4.098 -14.82 -10.609 1 98.12 41 ASN B O 1
ATOM 1279 N N . LEU B 1 42 ? -3.893 -16.062 -8.789 1 98.5 42 LEU B N 1
ATOM 1280 C CA . LEU B 1 42 ? -2.68 -15.383 -8.336 1 98.5 42 LEU B CA 1
ATOM 1281 C C . LEU B 1 42 ? -1.538 -15.602 -9.328 1 98.5 42 LEU B C 1
ATOM 1283 O O . LEU B 1 42 ? -0.694 -14.719 -9.508 1 98.5 42 LEU B O 1
ATOM 1287 N N . SER B 1 43 ? -1.533 -16.719 -9.961 1 98.31 43 SER B N 1
ATOM 1288 C CA . SER B 1 43 ? -0.495 -17 -10.945 1 98.31 43 SER B CA 1
ATOM 1289 C C . SER B 1 43 ? -0.601 -16.062 -12.148 1 98.31 43 SER B C 1
ATOM 1291 O O . SER B 1 43 ? 0.405 -15.508 -12.602 1 98.31 43 SER B O 1
ATOM 1293 N N . THR B 1 44 ? -1.81 -15.898 -12.609 1 98.25 44 THR B N 1
ATOM 1294 C CA . THR B 1 44 ? -2.053 -14.992 -13.719 1 98.25 44 THR B CA 1
ATOM 1295 C C . THR B 1 44 ? -1.737 -13.555 -13.32 1 98.25 44 THR B C 1
ATOM 1297 O O . THR B 1 44 ? -1.149 -12.797 -14.094 1 98.25 44 THR B O 1
ATOM 1300 N N . ILE B 1 45 ? -2.098 -13.203 -12.141 1 98.44 45 ILE B N 1
ATOM 1301 C CA . ILE B 1 45 ? -1.862 -11.852 -11.648 1 98.44 45 ILE B CA 1
ATOM 1302 C C . ILE B 1 45 ? -0.36 -11.594 -11.562 1 98.44 45 ILE B C 1
ATOM 1304 O O . ILE B 1 45 ? 0.107 -10.508 -11.914 1 98.44 45 ILE B O 1
ATOM 1308 N N . LYS B 1 46 ? 0.269 -12.547 -11.078 1 98.31 46 LYS B N 1
ATOM 1309 C CA . LYS B 1 46 ? 1.721 -12.414 -10.984 1 98.31 46 LYS B CA 1
ATOM 1310 C C . LYS B 1 46 ? 2.342 -12.172 -12.352 1 98.31 46 LYS B C 1
ATOM 1312 O O . LYS B 1 46 ? 3.268 -11.367 -12.484 1 98.31 46 LYS B O 1
ATOM 1317 N N . GLN B 1 47 ? 1.873 -12.82 -13.383 1 97.94 47 GLN B N 1
ATOM 1318 C CA . GLN B 1 47 ? 2.361 -12.633 -14.742 1 97.94 47 GLN B CA 1
ATOM 1319 C C . GLN B 1 47 ? 2.135 -11.203 -15.219 1 97.94 47 GLN B C 1
ATOM 1321 O O . GLN B 1 47 ? 3.033 -10.586 -15.789 1 97.94 47 GLN B O 1
ATOM 1326 N N . VAL B 1 48 ? 1.001 -10.711 -15.016 1 98.31 48 VAL B N 1
ATOM 1327 C CA . VAL B 1 48 ? 0.677 -9.344 -15.414 1 98.31 48 VAL B CA 1
ATOM 1328 C C . VAL B 1 48 ? 1.548 -8.359 -14.641 1 98.31 48 VAL B C 1
ATOM 1330 O O . VAL B 1 48 ? 2.066 -7.398 -15.211 1 98.31 48 VAL B O 1
ATOM 1333 N N . LEU B 1 49 ? 1.704 -8.617 -13.375 1 98.62 49 LEU B N 1
ATOM 1334 C CA . LEU B 1 49 ? 2.518 -7.754 -12.523 1 98.62 49 LEU B CA 1
ATOM 1335 C C . LEU B 1 49 ? 3.955 -7.691 -13.031 1 98.62 49 LEU B C 1
ATOM 1337 O O . LEU B 1 49 ? 4.543 -6.613 -13.109 1 98.62 49 LEU B O 1
ATOM 1341 N N . TRP B 1 50 ? 4.477 -8.789 -13.367 1 98.5 50 TRP B N 1
ATOM 1342 C CA . TRP B 1 50 ? 5.863 -8.82 -13.82 1 98.5 50 TRP B CA 1
ATOM 1343 C C . TRP B 1 50 ? 6.012 -8.109 -15.164 1 98.5 50 TRP B C 1
ATOM 1345 O O . TRP B 1 50 ? 7.02 -7.445 -15.414 1 98.5 50 TRP B O 1
ATOM 1355 N N . HIS B 1 51 ? 5.055 -8.289 -16 1 98.25 51 HIS B N 1
ATOM 1356 C CA . HIS B 1 51 ? 5.062 -7.586 -17.281 1 98.25 51 HIS B CA 1
ATOM 1357 C C . HIS B 1 51 ? 5.098 -6.074 -17.094 1 98.25 51 HIS B C 1
ATOM 1359 O O . HIS B 1 51 ? 5.848 -5.375 -17.781 1 98.25 51 HIS B O 1
ATOM 1365 N N . ARG B 1 52 ? 4.422 -5.586 -16.125 1 97.56 52 ARG B N 1
ATOM 1366 C CA . ARG B 1 52 ? 4.367 -4.152 -15.859 1 97.56 52 ARG B CA 1
ATOM 1367 C C . ARG B 1 52 ? 5.602 -3.688 -15.094 1 97.56 52 ARG B C 1
ATOM 1369 O O . ARG B 1 52 ? 6.117 -2.596 -15.352 1 97.56 52 ARG B O 1
ATOM 1376 N N . ALA B 1 53 ? 6.02 -4.531 -14.195 1 97.69 53 ALA B N 1
ATOM 1377 C CA . ALA B 1 53 ? 7.16 -4.188 -13.352 1 97.69 53 ALA B CA 1
ATOM 1378 C C . ALA B 1 53 ? 8.422 -3.99 -14.188 1 97.69 53 ALA B C 1
ATOM 1380 O O . ALA B 1 53 ? 9.32 -3.236 -13.797 1 97.69 53 ALA B O 1
ATOM 1381 N N . GLN B 1 54 ? 8.438 -4.641 -15.289 1 96.06 54 GLN B N 1
ATOM 1382 C CA . GLN B 1 54 ? 9.633 -4.582 -16.125 1 96.06 54 GLN B CA 1
ATOM 1383 C C . GLN B 1 54 ? 9.914 -3.154 -16.578 1 96.06 54 GLN B C 1
ATOM 1385 O O . GLN B 1 54 ? 11.047 -2.824 -16.938 1 96.06 54 GLN B O 1
ATOM 1390 N N . TYR B 1 55 ? 8.992 -2.227 -16.516 1 95.56 55 TYR B N 1
ATOM 1391 C CA . TYR B 1 55 ? 9.141 -0.845 -16.969 1 95.56 55 TYR B CA 1
ATOM 1392 C C . TYR B 1 55 ? 9.383 0.084 -15.781 1 95.56 55 TYR B C 1
ATOM 1394 O O . TYR B 1 55 ? 9.508 1.3 -15.953 1 95.56 55 TYR B O 1
ATOM 1402 N N . GLU B 1 56 ? 9.438 -0.445 -14.562 1 93.81 56 GLU B N 1
ATOM 1403 C CA . GLU B 1 56 ? 9.633 0.338 -13.344 1 93.81 56 GLU B CA 1
ATOM 1404 C C . GLU B 1 56 ? 11.109 0.367 -12.938 1 93.81 56 GLU B C 1
ATOM 1406 O O . GLU B 1 56 ? 11.859 -0.562 -13.242 1 93.81 56 GLU B O 1
ATOM 1411 N N . PRO B 1 57 ? 11.422 1.398 -12.242 1 90.69 57 PRO B N 1
ATOM 1412 C CA . PRO B 1 57 ? 12.773 1.396 -11.672 1 90.69 57 PRO B CA 1
ATOM 1413 C C . PRO B 1 57 ? 13.023 0.199 -10.758 1 90.69 57 PRO B C 1
ATOM 1415 O O . PRO B 1 57 ? 12.094 -0.302 -10.117 1 90.69 57 PRO B O 1
ATOM 1418 N N . LEU B 1 58 ? 14.258 -0.333 -10.812 1 93 58 LEU B N 1
ATOM 1419 C CA . LEU B 1 58 ? 14.742 -1.359 -9.898 1 93 58 LEU B CA 1
ATOM 1420 C C . LEU B 1 58 ? 14.188 -2.729 -10.273 1 93 58 LEU B C 1
ATOM 1422 O O . LEU B 1 58 ? 14.242 -3.668 -9.477 1 93 58 LEU B O 1
ATOM 1426 N N . PHE B 1 59 ? 13.68 -2.824 -11.445 1 94.5 59 PHE B N 1
ATOM 1427 C CA . PHE B 1 59 ? 13.195 -4.137 -11.867 1 94.5 59 PHE B CA 1
ATOM 1428 C C . PHE B 1 59 ? 14.32 -5.164 -11.828 1 94.5 59 PHE B C 1
ATOM 1430 O O . PHE B 1 59 ? 14.094 -6.328 -11.5 1 94.5 59 PHE B O 1
ATOM 1437 N N . HIS B 1 60 ? 15.461 -4.699 -12.109 1 94.38 60 HIS B N 1
ATOM 1438 C CA . HIS B 1 60 ? 16.609 -5.594 -12.211 1 94.38 60 HIS B CA 1
ATOM 1439 C C . HIS B 1 60 ? 16.938 -6.227 -10.859 1 94.38 60 HIS B C 1
ATOM 1441 O O . HIS B 1 60 ? 17.688 -7.199 -10.789 1 94.38 60 HIS B O 1
ATOM 1447 N N . MET B 1 61 ? 16.406 -5.676 -9.82 1 93.5 61 MET B N 1
ATOM 1448 C CA . MET B 1 61 ? 16.672 -6.203 -8.484 1 93.5 61 MET B CA 1
ATOM 1449 C C . MET B 1 61 ? 15.734 -7.355 -8.156 1 93.5 61 MET B C 1
ATOM 1451 O O . MET B 1 61 ? 15.93 -8.07 -7.176 1 93.5 61 MET B O 1
ATOM 1455 N N . LEU B 1 62 ? 14.719 -7.539 -8.906 1 94.12 62 LEU B N 1
ATOM 1456 C CA . LEU B 1 62 ? 13.75 -8.609 -8.672 1 94.12 62 LEU B CA 1
ATOM 1457 C C . LEU B 1 62 ? 14.258 -9.93 -9.242 1 94.12 62 LEU B C 1
ATOM 1459 O O . LEU B 1 62 ? 14.859 -9.961 -10.32 1 94.12 62 LEU B O 1
ATOM 1463 N N . SER B 1 63 ? 14.016 -10.883 -8.477 1 94.25 63 SER B N 1
ATOM 1464 C CA . SER B 1 63 ? 14.234 -12.234 -8.977 1 94.25 63 SER B CA 1
ATOM 1465 C C . SER B 1 63 ? 13.031 -12.719 -9.789 1 94.25 63 SER B C 1
ATOM 1467 O O . SER B 1 63 ? 12.164 -11.922 -10.156 1 94.25 63 SER B O 1
ATOM 1469 N N . ASP B 1 64 ? 13.086 -14 -10.07 1 94.94 64 ASP B N 1
ATOM 1470 C CA . ASP B 1 64 ? 11.961 -14.594 -10.797 1 94.94 64 ASP B CA 1
ATOM 1471 C C . ASP B 1 64 ? 10.703 -14.609 -9.938 1 94.94 64 ASP B C 1
ATOM 1473 O O . ASP B 1 64 ? 10.781 -14.703 -8.711 1 94.94 64 ASP B O 1
ATOM 1477 N N . PRO B 1 65 ? 9.531 -14.602 -10.594 1 96.38 65 PRO B N 1
ATOM 1478 C CA . PRO B 1 65 ? 8.266 -14.602 -9.852 1 96.38 65 PRO B CA 1
ATOM 1479 C C . PRO B 1 65 ? 8.172 -15.742 -8.836 1 96.38 65 PRO B C 1
ATOM 1481 O O . PRO B 1 65 ? 7.547 -15.586 -7.785 1 96.38 65 PRO B O 1
ATOM 1484 N N . GLU B 1 66 ? 8.812 -16.797 -9.109 1 94.81 66 GLU B N 1
ATOM 1485 C CA . GLU B 1 66 ? 8.727 -17.969 -8.242 1 94.81 66 GLU B CA 1
ATOM 1486 C C . GLU B 1 66 ? 9.422 -17.719 -6.906 1 94.81 66 GLU B C 1
ATOM 1488 O O . GLU B 1 66 ? 9.148 -18.422 -5.922 1 94.81 66 GLU B O 1
ATOM 1493 N N . ALA B 1 67 ? 10.234 -16.828 -6.875 1 95.88 67 ALA B N 1
ATOM 1494 C CA . ALA B 1 67 ? 10.992 -16.5 -5.664 1 95.88 67 ALA B CA 1
ATOM 1495 C C . ALA B 1 67 ? 10.141 -15.703 -4.688 1 95.88 67 ALA B C 1
ATOM 1497 O O . ALA B 1 67 ? 10.547 -15.469 -3.545 1 95.88 67 ALA B O 1
ATOM 1498 N N . TYR B 1 68 ? 8.945 -15.359 -5.102 1 97.44 68 TYR B N 1
ATOM 1499 C CA . TYR B 1 68 ? 8.117 -14.477 -4.285 1 97.44 68 TYR B CA 1
ATOM 1500 C C . TYR B 1 68 ? 6.734 -15.07 -4.066 1 97.44 68 TYR B C 1
ATOM 1502 O O . TYR B 1 68 ? 6.273 -15.898 -4.855 1 97.44 68 TYR B O 1
ATOM 1510 N N . VAL B 1 69 ? 6.145 -14.648 -2.984 1 97.94 69 VAL B N 1
ATOM 1511 C CA . VAL B 1 69 ? 4.766 -15 -2.664 1 97.94 69 VAL B CA 1
ATOM 1512 C C . VAL B 1 69 ? 3.975 -13.742 -2.312 1 97.94 69 VAL B C 1
ATOM 1514 O O . VAL B 1 69 ? 4.508 -12.82 -1.701 1 97.94 69 VAL B O 1
ATOM 1517 N N . PHE B 1 70 ? 2.736 -13.688 -2.73 1 98.5 70 PHE B N 1
ATOM 1518 C CA . PHE B 1 70 ? 1.867 -12.586 -2.33 1 98.5 70 PHE B CA 1
ATOM 1519 C C . PHE B 1 70 ? 1.451 -12.727 -0.872 1 98.5 70 PHE B C 1
ATOM 1521 O O . PHE B 1 70 ? 1.207 -13.836 -0.395 1 98.5 70 PHE B O 1
ATOM 1528 N N . THR B 1 71 ? 1.333 -11.633 -0.216 1 97.94 71 THR B N 1
ATOM 1529 C CA . THR B 1 71 ? 0.685 -11.539 1.087 1 97.94 71 THR B CA 1
ATOM 1530 C C . THR B 1 71 ? -0.414 -10.484 1.072 1 97.94 71 THR B C 1
ATOM 1532 O O . THR B 1 71 ? -0.385 -9.562 0.252 1 97.94 71 THR B O 1
ATOM 1535 N N . CYS B 1 72 ? -1.37 -10.695 1.874 1 95.75 72 CYS B N 1
ATOM 1536 C CA . CYS B 1 72 ? -2.434 -9.711 2.039 1 95.75 72 CYS B CA 1
ATOM 1537 C C . CYS B 1 72 ? -2.967 -9.719 3.467 1 95.75 72 CYS B C 1
ATOM 1539 O O . CYS B 1 72 ? -2.6 -10.586 4.266 1 95.75 72 CYS B O 1
ATOM 1541 N N . VAL B 1 73 ? -3.596 -8.688 3.783 1 91.5 73 VAL B N 1
ATOM 1542 C CA . VAL B 1 73 ? -4.348 -8.656 5.031 1 91.5 73 VAL B CA 1
ATOM 1543 C C . VAL B 1 73 ? -5.738 -9.258 4.812 1 91.5 73 VAL B C 1
ATOM 1545 O O . VAL B 1 73 ? -6.508 -8.766 3.984 1 91.5 73 VAL B O 1
ATOM 1548 N N . ASN B 1 74 ? -6.004 -10.227 5.48 1 89.06 74 ASN B N 1
ATOM 1549 C CA . ASN B 1 74 ? -7.281 -10.906 5.293 1 89.06 74 ASN B CA 1
ATOM 1550 C C . ASN B 1 74 ? -8.406 -10.211 6.051 1 89.06 74 ASN B C 1
ATOM 1552 O O . ASN B 1 74 ? -8.195 -9.164 6.66 1 89.06 74 ASN B O 1
ATOM 1556 N N . GLN B 1 75 ? -9.531 -10.773 6.062 1 83.19 75 GLN B N 1
ATOM 1557 C CA . GLN B 1 75 ? -10.727 -10.156 6.609 1 83.19 75 GLN B CA 1
ATOM 1558 C C . GLN B 1 75 ? -10.688 -10.133 8.133 1 83.19 75 GLN B C 1
ATOM 1560 O O . GLN B 1 75 ? -11.438 -9.398 8.773 1 83.19 75 GLN B O 1
ATOM 1565 N N . THR B 1 76 ? -9.773 -10.945 8.711 1 80.06 76 THR B N 1
ATOM 1566 C CA . THR B 1 76 ? -9.594 -10.938 10.156 1 80.06 76 THR B CA 1
ATOM 1567 C C . THR B 1 76 ? -8.438 -10.023 10.555 1 80.06 76 THR B C 1
ATOM 1569 O O . THR B 1 76 ? -7.938 -10.102 11.68 1 80.06 76 THR B O 1
ATOM 1572 N N . ALA B 1 77 ? -7.926 -9.234 9.547 1 78.62 77 ALA B N 1
ATOM 1573 C CA . ALA B 1 77 ? -6.871 -8.25 9.758 1 78.62 77 ALA B CA 1
ATOM 1574 C C . ALA B 1 77 ? -5.547 -8.922 10.094 1 78.62 77 ALA B C 1
ATOM 1576 O O . ALA B 1 77 ? -4.762 -8.406 10.891 1 78.62 77 ALA B O 1
ATOM 1577 N N . GLU B 1 78 ? -5.395 -10.039 9.602 1 87.25 78 GLU B N 1
ATOM 1578 C CA . GLU B 1 78 ? -4.137 -10.766 9.742 1 87.25 78 GLU B CA 1
ATOM 1579 C C . GLU B 1 78 ? -3.377 -10.82 8.422 1 87.25 78 GLU B C 1
ATOM 1581 O O . GLU B 1 78 ? -3.986 -10.914 7.355 1 87.25 78 GLU B O 1
ATOM 1586 N N . GLN B 1 79 ? -2.111 -10.703 8.617 1 90.5 79 GLN B N 1
ATOM 1587 C CA . GLN B 1 79 ? -1.273 -10.906 7.438 1 90.5 79 GLN B CA 1
ATOM 1588 C C . GLN B 1 79 ? -1.253 -12.375 7.02 1 90.5 79 GLN B C 1
ATOM 1590 O O . GLN B 1 79 ? -1.025 -13.258 7.852 1 90.5 79 GLN B O 1
ATOM 1595 N N . GLN B 1 80 ? -1.498 -12.602 5.707 1 95.25 80 GLN B N 1
ATOM 1596 C CA . GLN B 1 80 ? -1.548 -13.969 5.203 1 95.25 80 GLN B CA 1
ATOM 1597 C C . GLN B 1 80 ? -0.679 -14.125 3.959 1 95.25 80 GLN B C 1
ATOM 1599 O O . GLN B 1 80 ? -0.712 -13.281 3.061 1 95.25 80 GLN B O 1
ATOM 1604 N N . GLU B 1 81 ? 0.111 -15.203 3.98 1 96.94 81 GLU B N 1
ATOM 1605 C CA . GLU B 1 81 ? 0.838 -15.586 2.771 1 96.94 81 GLU B C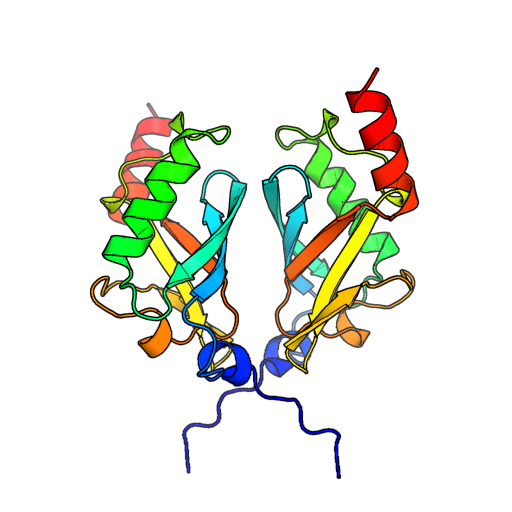A 1
ATOM 1606 C C . GLU B 1 81 ? -0.026 -16.438 1.854 1 96.94 81 GLU B C 1
ATOM 1608 O O . GLU B 1 81 ? -0.634 -17.422 2.299 1 96.94 81 GLU B O 1
ATOM 1613 N N . LEU B 1 82 ? -0.067 -16.125 0.628 1 97.88 82 LEU B N 1
ATOM 1614 C CA . LEU B 1 82 ? -0.934 -16.797 -0.329 1 97.88 82 LEU B CA 1
ATOM 1615 C C . LEU B 1 82 ? -0.145 -17.812 -1.16 1 97.88 82 LEU B C 1
ATOM 1617 O O . LEU B 1 82 ? 0.185 -17.531 -2.318 1 97.88 82 LEU B O 1
ATOM 1621 N N . GLU B 1 83 ? 0.032 -18.938 -0.638 1 96.69 83 GLU B N 1
ATOM 1622 C CA . GLU B 1 83 ? 0.875 -19.953 -1.242 1 96.69 83 GLU B CA 1
ATOM 1623 C C . GLU B 1 83 ? 0.184 -20.609 -2.438 1 96.69 83 GLU B C 1
ATOM 1625 O O . GLU B 1 83 ? 0.831 -20.922 -3.441 1 96.69 83 GLU B O 1
ATOM 1630 N N . ASP B 1 84 ? -1.125 -20.844 -2.27 1 97.81 84 ASP B N 1
ATOM 1631 C CA . ASP B 1 84 ? -1.88 -21.453 -3.363 1 97.81 84 ASP B CA 1
ATOM 1632 C C . ASP B 1 84 ? -2.186 -20.422 -4.453 1 97.81 84 ASP B C 1
ATOM 1634 O O . ASP B 1 84 ? -3.191 -19.719 -4.383 1 97.81 84 ASP B O 1
ATOM 1638 N N . GLU B 1 85 ? -1.451 -20.469 -5.473 1 97.94 85 GLU B N 1
ATOM 1639 C CA . GLU B 1 85 ? -1.521 -19.422 -6.488 1 97.94 85 GLU B CA 1
ATOM 1640 C C . GLU B 1 85 ? -2.609 -19.719 -7.516 1 97.94 85 GLU B C 1
ATOM 1642 O O . GLU B 1 85 ? -2.785 -18.984 -8.484 1 97.94 85 GLU B O 1
ATOM 1647 N N . GLN B 1 86 ? -3.336 -20.812 -7.328 1 97.62 86 GLN B N 1
ATOM 1648 C CA . GLN B 1 86 ? -4.449 -21.109 -8.219 1 97.62 86 GLN B CA 1
ATOM 1649 C C . GLN B 1 86 ? -5.746 -20.484 -7.711 1 97.62 86 GLN B C 1
ATOM 1651 O O . GLN B 1 86 ? -6.766 -20.516 -8.406 1 97.62 86 GLN B O 1
ATOM 1656 N N . ARG B 1 87 ? -5.691 -19.891 -6.602 1 97.75 87 ARG B N 1
ATOM 1657 C CA . ARG B 1 87 ? -6.879 -19.25 -6.047 1 97.75 87 ARG B CA 1
ATOM 1658 C C . ARG B 1 87 ? -7.184 -17.938 -6.773 1 97.75 87 ARG B C 1
ATOM 1660 O O . ARG B 1 87 ? -6.27 -17.188 -7.109 1 97.75 87 ARG B O 1
ATOM 1667 N N . ARG B 1 88 ? -8.461 -17.734 -6.965 1 96.19 88 ARG B N 1
ATOM 1668 C CA . ARG B 1 88 ? -8.914 -16.5 -7.59 1 96.19 88 ARG B CA 1
ATOM 1669 C C . ARG B 1 88 ? -8.961 -15.352 -6.578 1 96.19 88 ARG B C 1
ATOM 1671 O O . ARG B 1 88 ? -9.195 -15.578 -5.387 1 96.19 88 ARG B O 1
ATOM 1678 N N . LEU B 1 89 ? -8.727 -14.156 -7.066 1 95.5 89 LEU B N 1
ATOM 1679 C CA . LEU B 1 89 ? -8.719 -12.969 -6.223 1 95.5 89 LEU B CA 1
ATOM 1680 C C . LEU B 1 89 ? -10.047 -12.82 -5.48 1 95.5 89 LEU B C 1
ATOM 1682 O O . LEU B 1 89 ? -10.062 -12.492 -4.297 1 95.5 89 LEU B O 1
ATOM 1686 N N . CYS B 1 90 ? -11.188 -13.109 -6.16 1 92.44 90 CYS B N 1
ATOM 1687 C CA . CYS B 1 90 ? -12.508 -12.945 -5.559 1 92.44 90 CYS B CA 1
ATOM 1688 C C . CYS B 1 90 ? -12.75 -13.992 -4.48 1 92.44 90 CYS B C 1
ATOM 1690 O O . CYS B 1 90 ? -13.586 -13.797 -3.598 1 92.44 90 CYS B O 1
ATOM 1692 N N . ASP B 1 91 ? -12.086 -15.078 -4.551 1 93.38 91 ASP B N 1
ATOM 1693 C CA . ASP B 1 91 ? -12.195 -16.109 -3.525 1 93.38 91 ASP B CA 1
ATOM 1694 C C . ASP B 1 91 ? -11.344 -15.773 -2.305 1 93.38 91 ASP B C 1
ATOM 1696 O O . ASP B 1 91 ? -11.727 -16.078 -1.171 1 93.38 91 ASP B O 1
ATOM 1700 N N . ILE B 1 92 ? -10.211 -15.227 -2.555 1 94.62 92 ILE B N 1
ATOM 1701 C CA . ILE B 1 92 ? -9.312 -14.82 -1.479 1 94.62 92 ILE B CA 1
ATOM 1702 C C . ILE B 1 92 ? -9.93 -13.656 -0.702 1 94.62 92 ILE B C 1
ATOM 1704 O O . ILE B 1 92 ? -9.898 -13.641 0.531 1 94.62 92 ILE B O 1
ATOM 1708 N N . GLN B 1 93 ? -10.438 -12.641 -1.344 1 91.56 93 GLN B N 1
ATOM 1709 C CA . GLN B 1 93 ? -11.102 -11.453 -0.819 1 91.56 93 GLN B CA 1
ATOM 1710 C C . GLN B 1 93 ? -10.258 -10.781 0.265 1 91.56 93 GLN B C 1
ATOM 1712 O O . GLN B 1 93 ? -10.664 -10.727 1.428 1 91.56 93 GLN B O 1
ATOM 1717 N N . PRO B 1 94 ? -9.102 -10.227 -0.141 1 92.12 94 PRO B N 1
ATOM 1718 C CA . PRO B 1 94 ? -8.336 -9.469 0.852 1 92.12 94 PRO B CA 1
ATOM 1719 C C . PRO B 1 94 ? -9.164 -8.352 1.499 1 92.12 94 PRO B C 1
ATOM 1721 O O . PRO B 1 94 ? -10.141 -7.883 0.913 1 92.12 94 PRO B O 1
ATOM 1724 N N . PHE B 1 95 ? -8.844 -7.922 2.641 1 88.94 95 PHE B N 1
ATOM 1725 C CA . PHE B 1 95 ? -9.539 -6.852 3.34 1 88.94 95 PHE B CA 1
ATOM 1726 C C . PHE B 1 95 ? -9.562 -5.582 2.498 1 88.94 95 PHE B C 1
ATOM 1728 O O . PHE B 1 95 ? -10.578 -4.879 2.449 1 88.94 95 PHE B O 1
ATOM 1735 N N . LEU B 1 96 ? -8.516 -5.266 1.966 1 89.62 96 LEU B N 1
ATOM 1736 C CA . LEU B 1 96 ? -8.336 -4.254 0.929 1 89.62 96 LEU B CA 1
ATOM 1737 C C . LEU B 1 96 ? -7.602 -4.832 -0.276 1 89.62 96 LEU B C 1
ATOM 1739 O O . LEU B 1 96 ? -6.883 -5.824 -0.152 1 89.62 96 LEU B O 1
ATOM 1743 N N . PRO B 1 97 ? -7.805 -4.25 -1.391 1 92.88 97 PRO B N 1
ATOM 1744 C CA . PRO B 1 97 ? -7.129 -4.758 -2.588 1 92.88 97 PRO B CA 1
ATOM 1745 C C . PRO B 1 97 ? -5.656 -4.352 -2.65 1 92.88 97 PRO B C 1
ATOM 1747 O O . PRO B 1 97 ? -5.262 -3.582 -3.529 1 92.88 97 PRO B O 1
ATOM 1750 N N . VAL B 1 98 ? -4.875 -4.887 -1.784 1 95.5 98 VAL B N 1
ATOM 1751 C CA . VAL B 1 98 ? -3.434 -4.68 -1.693 1 95.5 98 VAL B CA 1
ATOM 1752 C C . VAL B 1 98 ? -2.725 -6.023 -1.557 1 95.5 98 VAL B C 1
ATOM 1754 O O . VAL B 1 98 ? -3.066 -6.828 -0.686 1 95.5 98 VAL B O 1
ATOM 1757 N N . LEU B 1 99 ? -1.832 -6.23 -2.439 1 98.31 99 LEU B N 1
ATOM 1758 C CA . LEU B 1 99 ? -0.994 -7.422 -2.406 1 98.31 99 LEU B CA 1
ATOM 1759 C C . LEU B 1 99 ? 0.48 -7.047 -2.287 1 98.31 99 LEU B C 1
ATOM 1761 O O . LEU B 1 99 ? 0.985 -6.238 -3.068 1 98.31 99 LEU B O 1
ATOM 1765 N N . ARG B 1 100 ? 1.094 -7.648 -1.317 1 98.38 100 ARG B N 1
ATOM 1766 C CA . ARG B 1 100 ? 2.521 -7.426 -1.118 1 98.38 100 ARG B CA 1
ATOM 1767 C C . ARG B 1 100 ? 3.328 -8.664 -1.495 1 98.38 100 ARG B C 1
ATOM 1769 O O . ARG B 1 100 ? 2.932 -9.789 -1.182 1 98.38 100 ARG B O 1
ATOM 1776 N N . LEU B 1 101 ? 4.395 -8.43 -2.244 1 98.19 101 LEU B N 1
ATOM 1777 C CA . LEU B 1 101 ? 5.309 -9.523 -2.545 1 98.19 101 LEU B CA 1
ATOM 1778 C C . LEU B 1 101 ? 6.359 -9.672 -1.449 1 98.19 101 LEU B C 1
ATOM 1780 O O . LEU B 1 101 ? 6.977 -8.688 -1.041 1 98.19 101 LEU B O 1
ATOM 1784 N N . VAL B 1 102 ? 6.539 -10.906 -1.046 1 96.88 102 VAL B N 1
ATOM 1785 C CA . VAL B 1 102 ? 7.594 -11.234 -0.092 1 96.88 102 VAL B CA 1
ATOM 1786 C C . VAL B 1 102 ? 8.445 -12.383 -0.635 1 96.88 102 VAL B C 1
ATOM 1788 O O . VAL B 1 102 ? 7.922 -13.32 -1.234 1 96.88 102 VAL B O 1
ATOM 1791 N N . ALA B 1 103 ? 9.734 -12.219 -0.44 1 95.19 103 ALA B N 1
ATOM 1792 C CA . ALA B 1 103 ? 10.625 -13.289 -0.881 1 95.19 103 ALA B CA 1
ATOM 1793 C C . ALA B 1 103 ? 10.336 -14.586 -0.126 1 95.19 103 ALA B C 1
ATOM 1795 O O . ALA B 1 103 ? 10.172 -14.57 1.096 1 95.19 103 ALA B O 1
ATOM 1796 N N . ARG B 1 104 ? 10.266 -15.617 -0.762 1 90.88 104 ARG B N 1
ATOM 1797 C CA . ARG B 1 104 ? 10.125 -16.922 -0.135 1 90.88 104 ARG B CA 1
ATOM 1798 C C . ARG B 1 104 ? 11.375 -17.312 0.644 1 90.88 104 ARG B C 1
ATOM 1800 O O . ARG B 1 104 ? 12.461 -16.781 0.37 1 90.88 104 ARG B O 1
ATOM 1807 N N . GLU B 1 105 ? 11.203 -18.062 1.665 1 81.19 105 GLU B N 1
ATOM 1808 C CA . GLU B 1 105 ? 12.312 -18.438 2.531 1 81.19 105 GLU B CA 1
ATOM 1809 C C . GLU B 1 105 ? 13.516 -18.906 1.713 1 81.19 105 GLU B C 1
ATOM 1811 O O . GLU B 1 105 ? 14.656 -18.531 2.008 1 81.19 105 GLU B O 1
ATOM 1816 N N . GLY B 1 106 ? 13.328 -19.672 0.728 1 70.88 106 GLY B N 1
ATOM 1817 C CA . GLY B 1 106 ? 14.438 -20.125 -0.095 1 70.88 106 GLY B CA 1
ATOM 1818 C C . GLY B 1 106 ? 15.172 -19 -0.79 1 70.88 106 GLY B C 1
ATOM 1819 O O . GLY B 1 106 ? 16.406 -19 -0.858 1 70.88 106 GLY B O 1
ATOM 1820 N N . ASP B 1 107 ? 14.5 -18.109 -1.137 1 72.88 107 ASP B N 1
ATOM 1821 C CA . ASP B 1 107 ? 15.094 -16.984 -1.859 1 72.88 107 ASP B CA 1
ATOM 1822 C C . ASP B 1 107 ? 15.797 -16.031 -0.903 1 72.88 107 ASP B C 1
ATOM 1824 O O . ASP B 1 107 ? 16.797 -15.406 -1.263 1 72.88 107 ASP B O 1
ATOM 1828 N N . ARG B 1 108 ? 15.281 -15.906 0.256 1 66.75 108 ARG B N 1
ATOM 1829 C CA . ARG B 1 108 ? 15.914 -15.047 1.255 1 66.75 108 ARG B CA 1
ATOM 1830 C C . ARG B 1 108 ? 17.328 -15.523 1.575 1 66.75 108 ARG B C 1
ATOM 1832 O O . ARG B 1 108 ? 18.25 -14.719 1.687 1 66.75 108 ARG B O 1
ATOM 1839 N N . VAL B 1 109 ? 17.328 -16.75 1.543 1 68.06 109 VAL B N 1
ATOM 1840 C CA . VAL B 1 109 ? 18.625 -17.375 1.858 1 68.06 109 VAL B CA 1
ATOM 1841 C C . VAL B 1 109 ? 19.594 -17.156 0.702 1 68.06 109 VAL B C 1
ATOM 1843 O O . VAL B 1 109 ? 20.766 -16.828 0.919 1 68.06 109 VAL B O 1
ATOM 1846 N N . LYS B 1 110 ? 19.109 -17.266 -0.412 1 66 110 LYS B N 1
ATOM 1847 C CA . LYS B 1 110 ? 19.969 -17.094 -1.589 1 66 110 LYS B CA 1
ATOM 1848 C C . LYS B 1 110 ? 20.484 -15.672 -1.691 1 66 110 LYS B C 1
ATOM 1850 O O . LYS B 1 110 ? 21.672 -15.461 -1.992 1 66 110 LYS B O 1
ATOM 1855 N N . LYS B 1 111 ? 19.781 -14.766 -1.4 1 66.75 111 LYS B N 1
ATOM 1856 C CA . LYS B 1 111 ? 20.188 -13.359 -1.472 1 66.75 111 LYS B CA 1
ATOM 1857 C C . LYS B 1 111 ? 21.203 -13.023 -0.386 1 66.75 111 LYS B C 1
ATOM 1859 O O . LYS B 1 111 ? 22.125 -12.242 -0.619 1 66.75 111 LYS B O 1
ATOM 1864 N N . LEU B 1 112 ? 21 -13.484 0.728 1 61.69 112 LEU B N 1
ATOM 1865 C CA . LEU B 1 112 ? 21.953 -13.289 1.819 1 61.69 112 LEU B CA 1
ATOM 1866 C C . LEU B 1 112 ? 23.328 -13.852 1.456 1 61.69 112 LEU B C 1
ATOM 1868 O O . LEU B 1 112 ? 24.344 -13.234 1.758 1 61.69 112 LEU B O 1
ATOM 1872 N N . ILE B 1 113 ? 23.219 -14.867 0.781 1 57.97 113 ILE B N 1
ATOM 1873 C CA . ILE B 1 113 ? 24.453 -15.5 0.361 1 57.97 113 ILE B CA 1
ATOM 1874 C C . ILE B 1 113 ? 25.141 -14.648 -0.711 1 57.97 113 ILE B C 1
ATOM 1876 O O . ILE B 1 113 ? 26.359 -14.469 -0.694 1 57.97 113 ILE B O 1
ATOM 1880 N N . ASN B 1 114 ? 24.375 -14.141 -1.513 1 58.38 114 ASN B N 1
ATOM 1881 C CA . ASN B 1 114 ? 24.938 -13.344 -2.598 1 58.38 114 ASN B CA 1
ATOM 1882 C C . ASN B 1 114 ? 25.391 -11.977 -2.109 1 58.38 114 ASN B C 1
ATOM 1884 O O . ASN B 1 114 ? 26.281 -11.359 -2.707 1 58.38 114 ASN B O 1
ATOM 1888 N N . SER B 1 115 ? 24.75 -11.469 -1.132 1 58.97 115 SER B N 1
ATOM 1889 C CA . SER B 1 115 ? 25.172 -10.195 -0.548 1 58.97 115 SER B CA 1
ATOM 1890 C C . SER B 1 115 ? 26.5 -10.328 0.183 1 58.97 115 SER B C 1
ATOM 1892 O O . SER B 1 115 ? 27.219 -9.344 0.364 1 58.97 115 SER B O 1
ATOM 1894 N N . GLN B 1 116 ? 26.75 -11.547 0.665 1 53.28 116 GLN B N 1
ATOM 1895 C CA . GLN B 1 116 ? 27.969 -11.82 1.398 1 53.28 116 GLN B CA 1
ATOM 1896 C C . GLN B 1 116 ? 29.125 -12.141 0.445 1 53.28 116 GLN B C 1
ATOM 1898 O O . GLN B 1 116 ? 30.297 -12.109 0.839 1 53.28 116 GLN B O 1
ATOM 1903 N N . ILE B 1 117 ? 28.703 -12.359 -0.674 1 44.41 117 ILE B N 1
ATOM 1904 C CA . ILE B 1 117 ? 29.812 -12.633 -1.575 1 44.41 117 ILE B CA 1
ATOM 1905 C C . ILE B 1 117 ? 30.188 -11.367 -2.334 1 44.41 117 ILE B C 1
ATOM 1907 O O . ILE B 1 117 ? 29.312 -10.594 -2.732 1 44.41 117 ILE B O 1
#

Nearest PDB structures (foldseek):
  4jps-assembly1_A  TM=8.811E-01  e=1.651E-12  Homo sapiens
  5swo-assembly1_A  TM=8.775E-01  e=3.116E-12  Homo sapiens
  5swt-assembly1_A  TM=8.774E-01  e=3.116E-12  Homo sapiens
  4ovu-assembly1_A  TM=8.756E-01  e=3.771E-12  Homo sapiens
  5uk8-assembly1_A  TM=8.261E-01  e=2.744E-12  Homo sapiens

Sequence (234 aa):
MPPGVDCPMEFWTKEESQSVVVDFLLPTGVYLNFPVSRNANLSTIKQVLWHRAQYEPLFHMLSDPEAYVFTCVNQTAEQQELEDEQRRLCDIQPFLPVLRLVAREGDRVKKLINSQIMPPGVDCPMEFWTKEESQSVVVDFLLPTGVYLNFPVSRNANLSTIKQVLWHRAQYEPLFHMLSDPEAYVFTCVNQTAEQQELEDEQRRLCDIQPFLPVLRLVAREGDRVKKLINSQI

Organism: Mus musculus (NCBI:txid10090)

Secondary structure (DSSP, 8-state):
-------TTHHHH-TT-SEEEEEEE-TTSBEEEEEEETT-BHHHHHHHHHHHHTTSTTGGG---GGGEEEEEE-TTS-EEEE--TTSBHHHH--SSSEEEEEE-HHHHHHHHHHHH-/-------TTHHHH-TT-SEEEEEEE-TTSBEEEEEEETT-BHHHHHHHHHHHHTTSTTGGG---GGGEEEEEE-TTS-EEEE--TTSBHHHH--SSSEEEEEE-HHHHHHHHHHHH-

Foldseek 3Di:
DPPPPPALLCQLPPVVDQWGWAWEAEPVRDIDTDIDGQFDFQVVVLVVVLVVCVPPPPNVVDDDSVQKWKWAQASVRDIDTDPPRRDGNSRRSGSDRYIYIDGDPVVVVVVVVVVVD/DPPPPPALLCQLPPVVDQWGWAWEAEPVRDIDTDIDGQFDFQVVVLVVVLVVCVPPPPNVVDDDSVQKWKWAQASVRDIDTDPPRRDGNSRRSGSDRYIYIDGDPVVVVVVVVVVVD